Protein AF-A0A532VA15-F1 (afdb_monomer)

Radius of gyration: 36.74 Å; Cα contacts (8 Å, |Δi|>4): 163; chains: 1; bounding box: 78×80×124 Å

Foldseek 3Di:
DPPPDDALVVLQVVLVVCVVVPNLVVSLVSLLVSLVNCVVVVVLVSSLVSLVVSCVSPVPPPSSVVSNVVSVDCPVVNVQVVCVVVVNPDDPPPPPDPDDDDDDDDDDDDDDDDDDDDDDDDDDDDDDDDDDDDDDDDDDDDDDDDDDDDDDDDDDDDDPPPDPPPVPPPPVVVVVVCVVVQPDDPVQLVVLCVVLVVCVVVQVLVSSLVSCVSVCVVPPDLVSVVVSLVSVVSNVCVVVVVCVLLPDDDDPVCLVVSLVSLQVVLVVCVVVVNNVVSVVSVVSSVVSVVVVVVVPDPDDPPPPPPPDDDDDDDDDDDDDDDDDDDDD

Structure (mmCIF, N/CA/C/O backbone):
data_AF-A0A532VA15-F1
#
_entry.id   AF-A0A532VA15-F1
#
loop_
_atom_site.group_PDB
_atom_site.id
_atom_site.type_symbol
_atom_site.label_atom_id
_atom_site.label_alt_id
_atom_site.label_comp_id
_atom_site.label_asym_id
_atom_site.label_entity_id
_atom_site.label_seq_id
_atom_site.pdbx_PDB_ins_code
_atom_site.Cartn_x
_atom_site.Cartn_y
_atom_site.Cartn_z
_atom_site.occupancy
_atom_site.B_iso_or_equiv
_atom_site.auth_seq_id
_atom_site.auth_comp_id
_atom_site.auth_asym_id
_atom_site.auth_atom_id
_atom_site.pdbx_PDB_model_num
ATOM 1 N N . MET A 1 1 ? -5.627 26.948 9.772 1.00 45.06 1 MET A N 1
ATOM 2 C CA . MET A 1 1 ? -5.063 26.218 10.923 1.00 45.06 1 MET A CA 1
ATOM 3 C C . MET A 1 1 ? -4.931 24.769 10.497 1.00 45.06 1 MET A C 1
ATOM 5 O O . MET A 1 1 ? -5.949 24.167 10.188 1.00 45.06 1 MET A O 1
ATOM 9 N N . ARG A 1 2 ? -3.708 24.249 10.350 1.00 51.75 2 ARG A N 1
ATOM 10 C CA . ARG A 1 2 ? -3.516 22.799 10.231 1.00 51.75 2 ARG A CA 1
ATOM 11 C C . ARG A 1 2 ? -3.735 22.270 11.642 1.00 51.75 2 ARG A C 1
ATOM 13 O O . ARG A 1 2 ? -3.032 22.717 12.540 1.00 51.75 2 ARG A O 1
ATOM 20 N N . GLN A 1 3 ? -4.763 21.458 11.863 1.00 52.72 3 GLN A N 1
ATOM 21 C CA . GLN A 1 3 ? -4.821 20.706 13.109 1.00 52.72 3 GLN A CA 1
ATOM 22 C C . GLN A 1 3 ? -3.579 19.817 13.101 1.00 52.72 3 GLN A C 1
ATOM 24 O O . GLN A 1 3 ? -3.397 19.038 12.165 1.00 52.72 3 GLN A O 1
ATOM 29 N N . GLU A 1 4 ? -2.690 20.011 14.071 1.00 78.38 4 GLU A N 1
ATOM 30 C CA . GLU A 1 4 ? -1.650 19.038 14.393 1.00 78.38 4 GLU A CA 1
ATOM 31 C C . GLU A 1 4 ? -2.379 17.798 14.913 1.00 78.38 4 GLU A C 1
ATOM 33 O O . GLU A 1 4 ? -2.625 17.640 16.105 1.00 78.38 4 GLU A O 1
ATOM 38 N N . GLY A 1 5 ? -2.875 16.988 13.979 1.00 85.31 5 GLY A N 1
ATOM 39 C CA . GLY A 1 5 ? -3.437 15.689 14.293 1.00 85.31 5 GLY A CA 1
ATOM 40 C C . GLY A 1 5 ? -2.321 14.792 14.804 1.00 85.31 5 GLY A C 1
ATOM 41 O O . GLY A 1 5 ? -1.200 14.860 14.296 1.00 85.31 5 GLY A O 1
ATOM 42 N N . LEU A 1 6 ? -2.640 13.962 15.798 1.00 92.69 6 LEU A N 1
ATOM 43 C CA . LEU A 1 6 ? -1.761 12.872 16.200 1.00 92.69 6 LEU A CA 1
ATOM 44 C C . LEU A 1 6 ? -1.404 12.027 14.970 1.00 92.69 6 LEU A C 1
ATOM 46 O O . LEU A 1 6 ? -2.213 11.864 14.050 1.00 92.69 6 LEU A O 1
ATOM 50 N N . ASP A 1 7 ? -0.187 11.503 14.971 1.00 95.88 7 ASP A N 1
ATOM 51 C CA . ASP A 1 7 ? 0.237 10.463 14.047 1.00 95.88 7 ASP A CA 1
ATOM 52 C C . ASP A 1 7 ? -0.653 9.207 14.194 1.00 95.88 7 ASP A C 1
ATOM 54 O O . ASP A 1 7 ? -1.356 9.042 15.199 1.00 95.88 7 ASP A O 1
ATOM 58 N N . PRO A 1 8 ? -0.707 8.329 13.174 1.00 97.19 8 PRO A N 1
ATOM 59 C CA . PRO A 1 8 ? -1.535 7.132 13.249 1.00 97.19 8 PRO A CA 1
ATOM 60 C C . PRO A 1 8 ? -1.149 6.242 14.433 1.00 97.19 8 PRO A C 1
ATOM 62 O O . PRO A 1 8 ? -2.051 5.709 15.075 1.00 97.19 8 PRO A O 1
ATOM 65 N N . GLU A 1 9 ? 0.142 6.143 14.780 1.00 97.19 9 GLU A N 1
ATOM 66 C CA . GLU A 1 9 ? 0.589 5.453 15.994 1.00 97.19 9 GLU A CA 1
ATOM 67 C C . GLU A 1 9 ? -0.058 6.043 17.262 1.00 97.19 9 GLU A C 1
ATOM 69 O O . GLU A 1 9 ? -0.699 5.311 18.021 1.00 97.19 9 GLU A O 1
ATOM 74 N N . GLY A 1 10 ? 0.007 7.364 17.464 1.00 97.44 10 GLY A N 1
ATOM 75 C CA . GLY A 1 10 ? -0.600 8.020 18.622 1.00 97.44 10 GLY A CA 1
ATOM 76 C C . GLY A 1 10 ? -2.120 7.851 18.688 1.00 97.44 10 GLY A C 1
ATOM 77 O O . GLY A 1 10 ? -2.688 7.723 19.774 1.00 97.44 10 GLY A O 1
ATOM 78 N N . LYS A 1 11 ? -2.803 7.775 17.538 1.00 97.31 11 LYS A N 1
ATOM 79 C CA . LYS A 1 11 ? -4.241 7.456 17.486 1.00 97.31 11 LYS A CA 1
ATOM 80 C C . LYS A 1 11 ? -4.549 6.018 17.902 1.00 97.31 11 LYS A C 1
ATOM 82 O O . LYS A 1 11 ? -5.543 5.788 18.589 1.00 97.31 11 LYS A O 1
ATOM 87 N N . VAL A 1 12 ? -3.704 5.056 17.530 1.00 98.06 12 VAL A N 1
ATOM 88 C CA . VAL A 1 12 ? -3.837 3.649 17.950 1.00 98.06 12 VAL A CA 1
ATOM 89 C C . VAL A 1 12 ? -3.658 3.512 19.463 1.00 98.06 12 VAL A C 1
ATOM 91 O O . VAL A 1 12 ? -4.437 2.800 20.106 1.00 98.06 12 VAL A O 1
ATOM 94 N N . GLU A 1 13 ? -2.676 4.208 20.039 1.00 97.94 13 GLU A N 1
ATOM 95 C CA . GLU A 1 13 ? -2.453 4.240 21.489 1.00 97.94 13 GLU A CA 1
ATOM 96 C C . GLU A 1 13 ? -3.632 4.882 22.224 1.00 97.94 13 GLU A C 1
ATOM 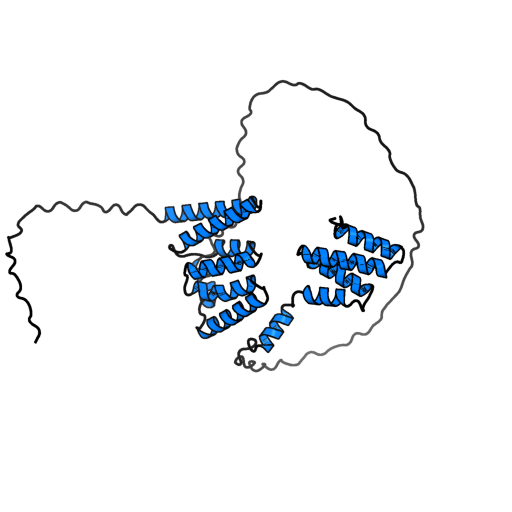98 O O . GLU A 1 13 ? -4.161 4.299 23.175 1.00 97.94 13 GLU A O 1
ATOM 103 N N . LEU A 1 14 ? -4.105 6.035 21.739 1.00 97.19 14 LEU A N 1
ATOM 104 C CA . LEU A 1 14 ? -5.268 6.720 22.296 1.00 97.19 14 LEU A CA 1
ATOM 105 C C . LEU A 1 14 ? -6.516 5.830 22.258 1.00 97.19 14 LEU A C 1
ATOM 107 O O . LEU A 1 14 ? -7.209 5.707 23.266 1.00 97.19 14 LEU A O 1
ATOM 111 N N . ALA A 1 15 ? -6.778 5.156 21.137 1.00 98.19 15 ALA A N 1
ATOM 112 C CA . ALA A 1 15 ? -7.874 4.199 21.017 1.00 98.19 15 ALA A CA 1
ATOM 113 C C . ALA A 1 15 ? -7.745 3.041 22.024 1.00 98.19 15 ALA A C 1
ATOM 115 O O . ALA A 1 15 ? -8.732 2.633 22.638 1.00 98.19 15 ALA A O 1
ATOM 116 N N . GLY A 1 16 ? -6.525 2.538 22.243 1.00 97.69 16 GLY A N 1
ATOM 117 C CA . GLY A 1 16 ? -6.241 1.518 23.253 1.00 97.69 16 GLY A CA 1
ATOM 118 C C . GLY A 1 16 ? -6.553 1.988 24.676 1.00 97.69 16 GLY A C 1
ATOM 119 O O . GLY A 1 16 ? -7.208 1.266 25.429 1.00 97.69 16 GLY A O 1
ATOM 120 N N . LEU A 1 17 ? -6.153 3.213 25.028 1.00 98.31 17 LEU A N 1
ATOM 121 C CA . LEU A 1 17 ? -6.478 3.824 26.320 1.00 98.31 17 LEU A CA 1
ATOM 122 C C . LEU A 1 17 ? -7.990 4.013 26.482 1.00 98.31 17 LEU A C 1
ATOM 124 O O . LEU A 1 17 ? -8.537 3.629 27.513 1.00 98.31 17 LEU A O 1
ATOM 128 N N . LEU A 1 18 ? -8.677 4.526 25.455 1.00 98.19 18 LEU A N 1
ATOM 129 C CA . LEU A 1 18 ? -10.134 4.701 25.442 1.00 98.19 18 LEU A CA 1
ATOM 130 C C . LEU A 1 18 ? -10.875 3.375 25.684 1.00 98.19 18 LEU A C 1
ATOM 132 O O . LEU A 1 18 ? -11.852 3.345 26.434 1.00 98.19 18 LEU A O 1
ATOM 136 N N . LEU A 1 19 ? -10.387 2.258 25.134 1.00 98.12 19 LEU A N 1
ATOM 137 C CA . LEU A 1 19 ? -10.938 0.935 25.439 1.00 98.12 19 LEU A CA 1
ATOM 138 C C . LEU A 1 19 ? -10.747 0.533 26.902 1.00 98.12 19 LEU A C 1
ATOM 140 O O . LEU A 1 19 ? -11.682 -0.000 27.499 1.00 98.12 19 LEU A O 1
ATOM 144 N N . GLN A 1 20 ? -9.574 0.795 27.487 1.00 98.12 20 GLN A N 1
ATOM 145 C CA . GLN A 1 20 ? -9.294 0.457 28.888 1.00 98.12 20 GLN A CA 1
ATOM 146 C C . GLN A 1 20 ? -10.223 1.194 29.858 1.00 98.12 20 GLN A C 1
ATOM 148 O O . GLN A 1 20 ? -10.651 0.614 30.853 1.00 98.12 20 GLN A O 1
ATOM 153 N N . ILE A 1 21 ? -10.575 2.446 29.552 1.00 98.12 21 ILE A N 1
ATOM 154 C CA . ILE A 1 21 ? -11.514 3.239 30.359 1.00 98.12 21 ILE A CA 1
ATOM 155 C C . ILE A 1 21 ? -12.994 3.008 29.997 1.00 98.12 21 ILE A C 1
ATOM 157 O O . ILE A 1 21 ? -13.873 3.586 30.631 1.00 98.12 21 ILE A O 1
ATOM 161 N N . GLY A 1 22 ? -13.290 2.148 29.014 1.00 97.81 22 GLY A N 1
ATOM 162 C CA . GLY A 1 22 ? -14.651 1.732 28.652 1.00 97.81 22 GLY A CA 1
ATOM 163 C C . GLY A 1 22 ? -15.351 2.577 27.578 1.00 97.81 22 GLY A C 1
ATOM 164 O O . GLY A 1 22 ? -16.514 2.316 27.267 1.00 97.81 22 GLY A O 1
ATOM 165 N N . PHE A 1 23 ? -14.662 3.540 26.965 1.00 98.19 23 PHE A N 1
ATOM 166 C CA . PHE A 1 23 ? -15.194 4.416 25.914 1.00 98.19 23 PHE A CA 1
ATOM 167 C C . PHE A 1 23 ? -15.037 3.776 24.527 1.00 98.19 23 PHE A C 1
ATOM 169 O O . PHE A 1 23 ? -14.178 4.141 23.722 1.00 98.19 23 PHE A O 1
ATOM 176 N N . LYS A 1 24 ? -15.860 2.755 24.255 1.00 98.00 24 LYS A N 1
ATOM 177 C CA . LYS A 1 24 ? -15.761 1.943 23.029 1.00 98.00 24 LYS A CA 1
ATOM 178 C C . LYS A 1 24 ? -16.045 2.728 21.743 1.00 98.00 24 LYS A C 1
ATOM 180 O O . LYS A 1 24 ? -15.341 2.531 20.759 1.00 98.00 24 LYS A O 1
ATOM 185 N N . SER A 1 25 ? -17.047 3.608 21.736 1.00 97.81 25 SER A N 1
ATOM 186 C CA . SER A 1 25 ? -17.434 4.402 20.555 1.00 97.81 25 SER A CA 1
ATOM 187 C C . SER A 1 25 ? -16.324 5.347 20.088 1.00 97.81 25 SER A C 1
ATOM 189 O O . SER A 1 25 ? -16.038 5.468 18.895 1.00 97.81 25 SER A O 1
ATOM 191 N N . GLU A 1 26 ? -15.668 5.998 21.039 1.00 98.19 26 GLU A N 1
ATOM 192 C CA . GLU A 1 26 ? -14.567 6.921 20.814 1.00 98.19 26 GLU A CA 1
ATOM 193 C C . GLU A 1 26 ? -13.327 6.150 20.358 1.00 98.19 26 GLU A C 1
ATOM 195 O O . GLU A 1 26 ? -12.687 6.547 19.387 1.00 98.19 26 GLU A O 1
ATOM 200 N N . ALA A 1 27 ? -13.041 4.997 20.974 1.00 98.31 27 ALA A N 1
ATOM 201 C CA . ALA A 1 27 ? -11.954 4.127 20.536 1.00 98.31 27 ALA A CA 1
ATOM 202 C C . ALA A 1 27 ? -12.127 3.653 19.085 1.00 98.31 27 ALA A C 1
ATOM 204 O O . ALA A 1 27 ? -11.173 3.683 18.310 1.00 98.31 27 ALA A O 1
ATOM 205 N N . VAL A 1 28 ? -13.346 3.257 18.696 1.00 98.38 28 VAL A N 1
ATOM 206 C CA . VAL A 1 28 ? -13.672 2.897 17.306 1.00 98.38 28 VAL A CA 1
ATOM 207 C C . VAL A 1 28 ? -13.398 4.068 16.361 1.00 98.38 28 VAL A C 1
ATOM 209 O O . VAL A 1 28 ? -12.832 3.869 15.289 1.00 98.38 28 VAL A O 1
ATOM 212 N N . THR A 1 29 ? -13.745 5.291 16.767 1.00 97.94 29 THR A N 1
ATOM 213 C CA . THR A 1 29 ? -13.504 6.499 15.963 1.00 97.94 29 THR A CA 1
ATOM 214 C C . THR A 1 29 ? -12.006 6.754 15.768 1.00 97.94 29 THR A C 1
ATOM 216 O O . THR A 1 29 ? -11.567 6.996 14.644 1.00 97.94 29 THR A O 1
ATOM 219 N N . GLU A 1 30 ? -11.202 6.640 16.829 1.00 98.12 30 GLU A N 1
ATOM 220 C CA . GLU A 1 30 ? -9.749 6.836 16.754 1.00 98.12 30 GLU A CA 1
ATOM 221 C C . GLU A 1 30 ? -9.047 5.740 15.939 1.00 98.12 30 GLU A C 1
ATOM 223 O O . GLU A 1 30 ? -8.211 6.056 15.087 1.00 98.12 30 GLU A O 1
ATOM 228 N N . TYR A 1 31 ? -9.439 4.469 16.101 1.00 98.44 31 TYR A N 1
ATOM 229 C CA . TYR A 1 31 ? -8.934 3.387 15.250 1.00 98.44 31 TYR A CA 1
ATOM 230 C C . 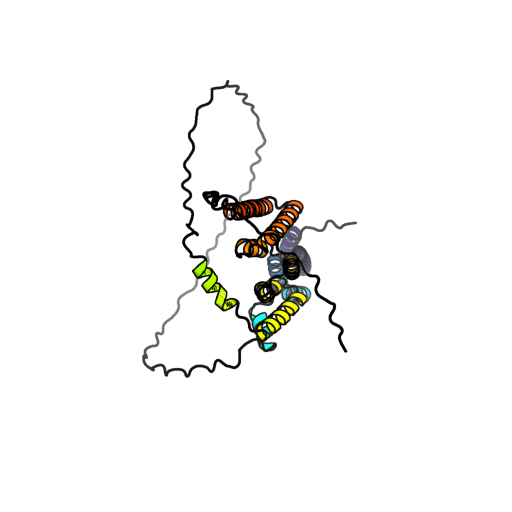TYR A 1 31 ? -9.276 3.604 13.777 1.00 98.44 31 TYR A C 1
ATOM 232 O O . TYR A 1 31 ? -8.442 3.341 12.912 1.00 98.44 31 TYR A O 1
ATOM 240 N N . LEU A 1 32 ? -10.475 4.107 13.477 1.00 98.31 32 LEU A N 1
ATOM 241 C CA . LEU A 1 32 ? -10.912 4.355 12.105 1.00 98.31 32 LEU A CA 1
ATOM 242 C C . LEU A 1 32 ? -10.083 5.461 11.450 1.00 98.31 32 LEU A C 1
ATOM 244 O O . LEU A 1 32 ? -9.661 5.311 10.303 1.00 98.31 32 LEU A O 1
ATOM 248 N N . MET A 1 33 ? -9.798 6.539 12.185 1.00 97.44 33 MET A N 1
ATOM 249 C CA . MET A 1 33 ? -8.907 7.599 11.710 1.00 97.44 33 MET A CA 1
ATOM 250 C C . MET A 1 33 ? -7.480 7.082 11.491 1.00 97.44 33 MET A C 1
ATOM 252 O O . MET A 1 33 ? -6.882 7.380 10.460 1.00 97.44 33 MET A O 1
ATOM 256 N N . ALA A 1 34 ? -6.944 6.278 12.414 1.00 97.62 34 ALA A N 1
ATOM 257 C CA . ALA A 1 34 ? -5.621 5.675 12.255 1.00 97.62 34 ALA A CA 1
ATOM 258 C C . ALA A 1 34 ? -5.549 4.757 11.022 1.00 97.62 34 ALA A C 1
ATOM 260 O O . ALA A 1 34 ? -4.600 4.848 10.244 1.00 97.62 34 ALA A O 1
ATOM 261 N N . ALA A 1 35 ? -6.571 3.924 10.801 1.00 97.81 35 ALA A N 1
ATOM 262 C CA . ALA A 1 35 ? -6.654 3.037 9.641 1.00 97.81 35 ALA A CA 1
ATOM 263 C C . ALA A 1 35 ? -6.645 3.819 8.318 1.00 97.81 35 ALA A C 1
ATOM 265 O O . ALA A 1 35 ? -5.883 3.481 7.413 1.00 97.81 35 ALA A O 1
ATOM 266 N N . GLN A 1 36 ? -7.415 4.910 8.231 1.00 97.50 36 GLN A N 1
ATOM 267 C CA . GLN A 1 36 ? -7.414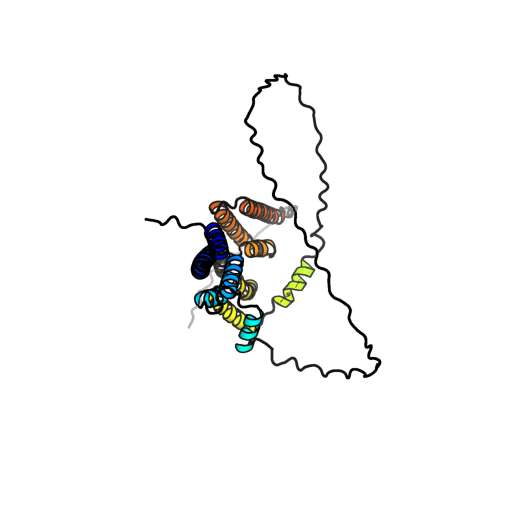 5.799 7.061 1.00 97.50 36 GLN A CA 1
ATOM 268 C C . GLN A 1 36 ? -6.042 6.446 6.831 1.00 97.50 36 GLN A C 1
ATOM 270 O O . GLN A 1 36 ? -5.568 6.508 5.701 1.00 97.50 36 GLN A O 1
ATOM 275 N N . MET A 1 37 ? -5.360 6.876 7.894 1.00 96.56 37 MET A N 1
ATOM 276 C CA . MET A 1 37 ? -4.018 7.455 7.782 1.00 96.56 37 MET A CA 1
ATOM 277 C C . MET A 1 37 ? -2.971 6.424 7.331 1.00 96.56 37 MET A C 1
ATOM 279 O O . MET A 1 37 ? -2.081 6.761 6.549 1.00 96.56 37 MET A O 1
ATOM 283 N N . TYR A 1 38 ? -3.061 5.168 7.782 1.00 97.50 38 TYR A N 1
ATOM 284 C CA . TYR A 1 38 ? -2.203 4.092 7.273 1.00 97.50 38 TYR A CA 1
ATOM 285 C C . TYR A 1 38 ? -2.502 3.760 5.808 1.00 97.50 38 TYR A C 1
ATOM 287 O O . TYR A 1 38 ? -1.565 3.552 5.035 1.00 97.50 38 TYR A O 1
ATOM 295 N N . GLU A 1 39 ? -3.775 3.780 5.405 1.00 96.19 39 GLU A N 1
ATOM 296 C CA . GLU A 1 39 ? -4.179 3.635 4.005 1.00 96.19 39 GLU A CA 1
ATOM 297 C C . GLU A 1 39 ? -3.574 4.743 3.128 1.00 96.19 39 GLU A C 1
ATOM 299 O O . GLU A 1 39 ? -2.953 4.444 2.107 1.00 96.19 39 GLU A O 1
ATOM 304 N N . GLU A 1 40 ? -3.682 6.008 3.545 1.00 95.38 40 GLU A N 1
ATOM 305 C CA . GLU A 1 40 ? -3.106 7.159 2.834 1.00 95.38 40 GLU A CA 1
ATOM 306 C C . GLU A 1 40 ? -1.577 7.075 2.710 1.00 95.38 40 GLU A C 1
ATOM 308 O O . GLU A 1 40 ? -1.006 7.516 1.712 1.00 95.38 40 GLU A O 1
ATOM 313 N N . ARG A 1 41 ? -0.904 6.474 3.700 1.00 95.12 41 ARG A N 1
ATOM 314 C CA . ARG A 1 41 ? 0.549 6.234 3.688 1.00 95.12 41 ARG A CA 1
ATOM 315 C C . ARG A 1 41 ? 0.966 5.014 2.858 1.00 95.12 41 ARG A C 1
ATOM 317 O O . ARG A 1 41 ? 2.161 4.786 2.696 1.00 95.12 41 ARG A O 1
ATOM 324 N N . GLY A 1 42 ? 0.018 4.235 2.336 1.00 92.81 42 GLY A N 1
ATOM 325 C CA . GLY A 1 42 ? 0.285 3.006 1.583 1.00 92.81 42 GLY A CA 1
ATOM 326 C C . GLY A 1 42 ? 0.581 1.779 2.452 1.00 92.81 42 GLY A C 1
ATOM 327 O O . GLY A 1 42 ? 0.834 0.701 1.915 1.00 92.81 42 GLY A O 1
ATOM 328 N N . ASN A 1 43 ? 0.485 1.900 3.778 1.00 95.62 43 ASN A N 1
ATOM 329 C CA . ASN A 1 43 ? 0.697 0.807 4.729 1.00 95.62 43 ASN A CA 1
ATOM 330 C C . ASN A 1 43 ? -0.586 -0.028 4.872 1.00 95.62 43 ASN A C 1
ATOM 332 O O . ASN A 1 43 ? -1.248 -0.028 5.911 1.00 95.62 43 ASN A O 1
ATOM 336 N N . LYS A 1 44 ? -0.956 -0.731 3.796 1.00 94.69 44 LYS A N 1
ATOM 337 C CA . LYS A 1 44 ? -2.232 -1.460 3.694 1.00 94.69 44 LYS A CA 1
ATOM 338 C C . LYS A 1 44 ? -2.394 -2.548 4.758 1.00 94.69 44 LYS A C 1
ATOM 340 O O . LYS A 1 44 ? -3.498 -2.737 5.253 1.00 94.69 44 LYS A O 1
ATOM 345 N N . GLU A 1 45 ? -1.314 -3.236 5.121 1.00 93.88 45 GLU A N 1
ATOM 346 C CA . GLU A 1 45 ? -1.342 -4.328 6.105 1.00 93.88 45 GLU A CA 1
ATOM 347 C C . GLU A 1 45 ? -1.785 -3.847 7.493 1.00 93.88 45 GLU A C 1
ATOM 349 O O . GLU A 1 45 ? -2.654 -4.457 8.112 1.00 93.88 45 GLU A O 1
ATOM 354 N N . GLU A 1 46 ? -1.245 -2.718 7.960 1.00 96.56 46 GLU A N 1
ATOM 355 C CA . GLU A 1 46 ? -1.629 -2.138 9.252 1.00 96.56 46 GLU A CA 1
ATOM 356 C C . GLU A 1 46 ? -3.054 -1.578 9.221 1.00 96.56 46 GLU A C 1
ATOM 358 O O . GLU A 1 46 ? -3.826 -1.779 10.159 1.00 96.56 46 GLU A O 1
ATOM 363 N N . ALA A 1 47 ? -3.454 -0.953 8.111 1.00 97.25 47 ALA A N 1
ATOM 364 C CA . ALA A 1 47 ? -4.829 -0.495 7.937 1.00 97.25 47 ALA A CA 1
ATOM 365 C C . ALA A 1 47 ? -5.840 -1.660 7.997 1.00 97.25 47 ALA A C 1
ATOM 367 O O . ALA A 1 47 ? -6.877 -1.532 8.650 1.00 97.25 47 ALA A O 1
ATOM 368 N N . VAL A 1 48 ? -5.527 -2.814 7.391 1.00 96.38 48 VAL A N 1
ATOM 369 C CA . VAL A 1 48 ? -6.357 -4.033 7.463 1.00 96.38 48 VAL A CA 1
ATOM 370 C C . VAL A 1 48 ? -6.518 -4.508 8.906 1.00 96.38 48 VAL A C 1
ATOM 372 O O . VAL A 1 48 ? -7.654 -4.673 9.349 1.00 96.38 48 VAL A O 1
ATOM 375 N N . LYS A 1 49 ? -5.420 -4.640 9.665 1.00 96.81 49 LYS A N 1
ATOM 376 C CA . LYS A 1 49 ? -5.470 -5.059 11.080 1.00 96.81 49 LYS A CA 1
ATOM 377 C C . LYS A 1 49 ? -6.357 -4.138 11.918 1.00 96.81 49 LYS A C 1
ATOM 379 O O . LYS A 1 49 ? -7.123 -4.602 12.761 1.00 96.81 49 LYS A O 1
ATOM 384 N N . LEU A 1 50 ? -6.273 -2.827 11.690 1.00 98.06 50 LEU A N 1
ATOM 385 C CA . LEU A 1 50 ? -7.097 -1.859 12.413 1.00 98.06 50 LEU A CA 1
ATOM 386 C C . LEU A 1 50 ? -8.574 -1.947 12.031 1.00 98.06 50 LEU A C 1
ATOM 388 O O . LEU A 1 50 ? -9.423 -1.890 12.917 1.00 98.06 50 LEU A O 1
ATOM 392 N N . TYR A 1 51 ? -8.904 -2.125 10.750 1.00 98.12 51 TYR A N 1
ATOM 393 C CA . TYR A 1 51 ? -10.295 -2.328 10.348 1.00 98.12 51 TYR A CA 1
ATOM 394 C C . TYR A 1 51 ? -10.885 -3.630 10.894 1.00 98.12 51 TYR A C 1
ATOM 396 O O . TYR A 1 51 ? -12.040 -3.628 11.315 1.00 98.12 51 TYR A O 1
ATOM 404 N N . GLU A 1 52 ? -10.110 -4.713 10.942 1.00 97.25 52 GLU A N 1
ATOM 405 C CA . GLU A 1 52 ? -10.530 -5.966 11.582 1.00 97.25 52 GLU A CA 1
ATOM 406 C C . GLU A 1 52 ? -10.804 -5.751 13.071 1.00 97.25 52 GLU A C 1
ATOM 408 O O . GLU A 1 52 ? -11.884 -6.090 13.551 1.00 97.25 52 GLU A O 1
ATOM 413 N N . LYS A 1 53 ? -9.901 -5.057 13.772 1.00 97.94 53 LYS A N 1
ATOM 414 C CA . LYS A 1 53 ? -10.086 -4.699 15.182 1.00 97.94 53 LYS A CA 1
ATOM 415 C C . LYS A 1 53 ? -11.316 -3.818 15.420 1.00 97.94 53 LYS A C 1
ATOM 417 O O . LYS A 1 53 ? -11.993 -3.964 16.433 1.00 97.94 53 LYS A O 1
ATOM 422 N N . ILE A 1 54 ? -11.640 -2.909 14.499 1.00 98.38 54 ILE A N 1
ATOM 423 C CA . ILE A 1 54 ? -12.879 -2.122 14.574 1.00 98.38 54 ILE A CA 1
ATOM 424 C C . ILE A 1 54 ? -14.101 -3.032 14.461 1.00 98.38 54 ILE A C 1
ATOM 426 O O . ILE A 1 54 ? -15.039 -2.853 15.231 1.00 98.38 54 ILE A O 1
ATOM 430 N N . LEU A 1 55 ? -14.094 -4.008 13.548 1.00 97.94 55 LEU A N 1
ATOM 431 C CA . LEU A 1 55 ? -15.205 -4.952 13.407 1.00 97.94 55 LEU A CA 1
ATOM 432 C C . LEU A 1 55 ? -15.354 -5.866 14.626 1.00 97.94 55 LEU A C 1
ATOM 434 O O . LEU A 1 55 ? -16.479 -6.155 15.013 1.00 97.94 55 LEU A O 1
ATOM 438 N N . GLU A 1 56 ? -14.260 -6.247 15.291 1.00 98.00 56 GLU A N 1
ATOM 439 C CA . GLU A 1 56 ? -14.323 -6.972 16.570 1.00 98.00 56 GLU A CA 1
ATOM 440 C C . GLU A 1 56 ? -15.042 -6.169 17.669 1.00 98.00 56 GLU A C 1
ATOM 442 O O . GLU A 1 56 ? -15.739 -6.739 18.511 1.00 98.00 56 GLU A O 1
ATOM 447 N N . LEU A 1 57 ? -14.877 -4.842 17.672 1.00 97.88 57 LEU A N 1
ATOM 448 C CA . LEU A 1 57 ? -15.507 -3.940 18.642 1.00 97.88 57 LEU A CA 1
ATOM 449 C C . LEU A 1 57 ? -16.944 -3.568 18.255 1.00 97.88 57 LEU A C 1
ATOM 451 O O . LEU A 1 57 ? -17.803 -3.442 19.130 1.00 97.88 57 LEU A O 1
ATOM 455 N N . ASP A 1 58 ? -17.185 -3.374 16.961 1.00 98.31 58 ASP A N 1
ATOM 456 C CA . ASP A 1 58 ? -18.446 -2.965 16.352 1.00 98.31 58 ASP A CA 1
ATOM 457 C C . ASP A 1 58 ? -18.630 -3.676 14.999 1.00 98.31 58 ASP A C 1
ATOM 459 O O . ASP A 1 58 ? -18.239 -3.187 13.933 1.00 98.31 58 ASP A O 1
ATOM 463 N N . ASN A 1 59 ? -19.276 -4.843 15.053 1.00 98.12 59 ASN A N 1
ATOM 464 C CA . ASN A 1 59 ? -19.536 -5.691 13.888 1.00 98.12 59 ASN A CA 1
ATOM 465 C C . ASN A 1 59 ? -20.387 -5.005 12.803 1.00 98.12 59 ASN A C 1
ATOM 467 O O . ASN A 1 59 ? -20.390 -5.460 11.655 1.00 98.12 59 ASN A O 1
ATOM 471 N N . ASP A 1 60 ? -21.115 -3.933 13.128 1.00 98.06 60 ASP A N 1
ATOM 472 C CA . ASP A 1 60 ? -22.000 -3.226 12.197 1.00 98.06 60 ASP A CA 1
ATOM 473 C C . ASP A 1 60 ? -21.369 -1.970 11.592 1.00 98.06 60 ASP A C 1
ATOM 475 O O . ASP A 1 60 ? -21.995 -1.293 10.765 1.00 98.06 60 ASP A O 1
ATOM 479 N N . ASN A 1 61 ? -20.095 -1.707 11.897 1.00 98.31 61 ASN A N 1
ATOM 480 C CA . ASN A 1 61 ? -19.375 -0.559 11.377 1.00 98.31 61 ASN A CA 1
ATOM 481 C C . ASN A 1 61 ? -19.185 -0.631 9.849 1.00 98.31 61 ASN A C 1
ATOM 483 O O . ASN A 1 61 ? -18.282 -1.281 9.315 1.00 98.31 61 ASN A O 1
ATOM 487 N N . GLN A 1 62 ? -20.043 0.083 9.119 1.00 98.19 62 GLN A N 1
ATOM 488 C CA . GLN A 1 62 ? -20.048 0.100 7.652 1.00 98.19 62 GLN A CA 1
ATOM 489 C C . GLN A 1 62 ? -18.765 0.686 7.055 1.00 98.19 62 GLN A C 1
ATOM 491 O O . GLN A 1 62 ? -18.353 0.286 5.966 1.00 98.19 62 GLN A O 1
ATOM 496 N N . ALA A 1 63 ? -18.131 1.636 7.744 1.00 97.88 63 ALA A N 1
ATOM 497 C CA . ALA A 1 63 ? -16.905 2.256 7.262 1.00 97.88 63 ALA A CA 1
ATOM 498 C C . ALA A 1 63 ? -15.731 1.267 7.302 1.00 97.88 63 ALA A C 1
ATOM 500 O O . ALA A 1 63 ? -14.999 1.173 6.319 1.00 97.88 63 ALA A O 1
ATOM 501 N N . ALA A 1 64 ? -15.610 0.471 8.369 1.00 97.81 64 ALA A N 1
ATOM 502 C CA . ALA A 1 64 ? -14.594 -0.575 8.458 1.00 97.81 64 ALA A CA 1
ATOM 503 C C . ALA A 1 64 ? -14.808 -1.699 7.431 1.00 97.81 64 ALA A C 1
ATOM 505 O O . ALA A 1 64 ? -13.851 -2.116 6.780 1.00 97.81 64 ALA A O 1
ATOM 506 N N . LYS A 1 65 ? -16.062 -2.125 7.197 1.00 97.75 65 LYS A N 1
ATOM 507 C CA . LYS A 1 65 ? -16.387 -3.110 6.142 1.00 97.75 65 LYS A CA 1
ATOM 508 C C . LYS A 1 65 ? -15.935 -2.635 4.759 1.00 97.75 65 LYS A C 1
ATOM 510 O O . LYS A 1 65 ? -15.270 -3.380 4.048 1.00 97.75 65 LYS A O 1
ATOM 515 N N . ARG A 1 66 ? -16.240 -1.380 4.405 1.00 96.75 66 ARG A N 1
ATOM 516 C CA . ARG A 1 66 ? -15.815 -0.777 3.128 1.00 96.75 66 ARG A CA 1
ATOM 517 C C . ARG A 1 66 ? -14.299 -0.615 3.035 1.00 96.75 66 ARG A C 1
ATOM 519 O O . ARG A 1 66 ? -13.735 -0.854 1.973 1.00 96.75 66 ARG A O 1
ATOM 526 N N . GLY A 1 67 ? -13.649 -0.219 4.131 1.00 96.19 67 GLY A N 1
ATOM 527 C CA . GLY A 1 67 ? -12.190 -0.124 4.209 1.00 96.19 67 GLY A CA 1
ATOM 528 C C . GLY A 1 67 ? -11.520 -1.468 3.925 1.00 96.19 67 GLY A C 1
ATOM 529 O O . GLY A 1 67 ? -10.633 -1.552 3.080 1.00 96.19 67 GLY A O 1
ATOM 530 N N . LEU A 1 68 ? -12.015 -2.547 4.5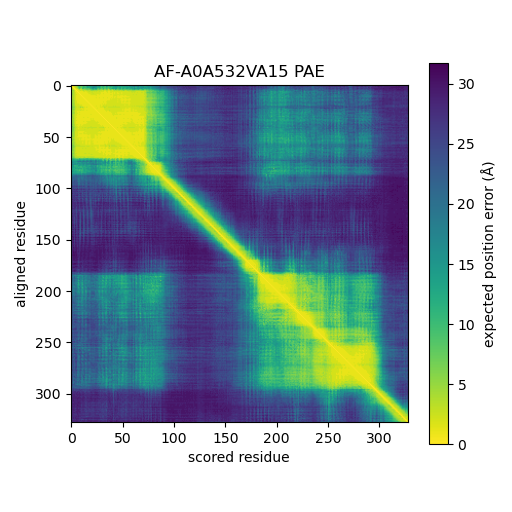40 1.00 95.88 68 LEU A N 1
ATOM 531 C CA . LEU A 1 68 ? -11.523 -3.903 4.279 1.00 95.88 68 LEU A CA 1
ATOM 532 C C . LEU A 1 68 ? -11.807 -4.389 2.866 1.00 95.88 68 LEU A C 1
ATOM 534 O O . LEU A 1 68 ? -10.937 -5.009 2.270 1.00 95.88 68 LEU A O 1
ATOM 538 N N . GLU A 1 69 ? -12.990 -4.123 2.320 1.00 94.50 69 GLU A N 1
ATOM 539 C CA . GLU A 1 69 ? -13.317 -4.493 0.938 1.00 94.50 69 GLU A CA 1
ATOM 540 C C . GLU A 1 69 ? -12.382 -3.807 -0.068 1.00 94.50 69 GLU A C 1
ATOM 542 O O . GLU A 1 69 ? -11.956 -4.422 -1.042 1.00 94.50 69 GLU A O 1
ATOM 547 N N . LYS A 1 70 ? -12.007 -2.553 0.202 1.00 94.25 70 LYS A N 1
ATOM 548 C CA . LYS A 1 70 ? -11.061 -1.791 -0.616 1.00 94.25 70 LYS A CA 1
ATOM 549 C C . LYS A 1 70 ? -9.614 -2.277 -0.468 1.00 94.25 70 LYS A C 1
ATOM 551 O O . LYS A 1 70 ? -8.856 -2.228 -1.435 1.00 94.25 70 LYS A O 1
ATOM 556 N N . LEU A 1 71 ? -9.215 -2.682 0.741 1.00 91.94 71 LEU A N 1
ATOM 557 C CA . LEU A 1 71 ? -7.824 -3.011 1.067 1.00 91.94 71 LEU A CA 1
ATOM 558 C C . LEU A 1 71 ? -7.469 -4.483 0.947 1.00 91.94 71 LEU A C 1
ATOM 560 O O . LEU A 1 71 ? -6.294 -4.780 0.717 1.00 91.94 71 LEU A O 1
ATOM 564 N N . LYS A 1 72 ? -8.431 -5.400 1.102 1.00 85.38 72 LYS A N 1
ATOM 565 C CA . LYS A 1 72 ? -8.183 -6.813 0.841 1.00 85.38 72 LYS A CA 1
ATOM 566 C C . LYS A 1 72 ? -7.709 -6.903 -0.605 1.00 85.38 72 LYS A C 1
ATOM 568 O O . LYS A 1 72 ? -8.475 -6.528 -1.498 1.00 85.38 72 LYS A O 1
ATOM 573 N N . PRO A 1 73 ? -6.460 -7.346 -0.860 1.00 68.94 73 PRO A N 1
ATOM 574 C CA . PRO A 1 73 ? -6.064 -7.640 -2.222 1.00 68.94 73 PRO A CA 1
ATOM 575 C C . PRO A 1 73 ? -7.133 -8.594 -2.732 1.00 68.94 73 PRO A C 1
ATOM 577 O O . PRO A 1 73 ? -7.423 -9.576 -2.044 1.00 68.94 73 PRO A O 1
ATOM 580 N N . ARG A 1 74 ? -7.793 -8.260 -3.854 1.00 63.25 74 ARG A N 1
ATOM 581 C CA . ARG A 1 74 ? -8.663 -9.218 -4.543 1.00 63.25 74 ARG A CA 1
ATOM 582 C C . ARG A 1 74 ? -7.792 -10.454 -4.687 1.00 63.25 74 ARG A C 1
ATOM 584 O O . ARG A 1 74 ? -6.817 -10.419 -5.437 1.00 63.25 74 ARG A O 1
ATOM 591 N N . SER A 1 75 ? -8.040 -11.453 -3.841 1.00 56.16 75 SER A N 1
ATOM 592 C CA . SER A 1 75 ? -7.183 -12.622 -3.731 1.00 56.16 75 SER A CA 1
ATOM 593 C C . SER A 1 75 ? -7.040 -13.194 -5.132 1.00 56.16 75 SER A C 1
ATOM 595 O O . SER A 1 75 ? -7.942 -13.038 -5.958 1.00 56.16 75 SER A O 1
ATOM 597 N N . ARG A 1 76 ? -5.909 -13.835 -5.432 1.00 57.31 76 ARG A N 1
ATOM 598 C CA . ARG A 1 76 ? -5.746 -14.517 -6.723 1.00 57.31 76 ARG A CA 1
ATOM 599 C C . ARG A 1 76 ? -6.951 -15.395 -7.055 1.00 57.31 76 ARG A C 1
ATOM 601 O O . ARG A 1 76 ? -7.343 -15.418 -8.201 1.00 57.31 76 ARG A O 1
ATOM 608 N N . GLU A 1 77 ? -7.614 -15.961 -6.052 1.00 62.78 77 GLU A N 1
ATOM 609 C CA . GLU A 1 77 ? -8.881 -16.687 -6.185 1.00 62.78 77 GLU A CA 1
ATOM 610 C C . GLU A 1 77 ? -10.006 -15.852 -6.821 1.00 62.78 77 GLU A C 1
ATOM 612 O O . GLU A 1 77 ? -10.675 -16.335 -7.725 1.00 62.78 77 GLU A O 1
ATOM 617 N N . ASN A 1 78 ? -10.179 -14.582 -6.439 1.00 67.19 78 ASN A N 1
ATOM 618 C CA . ASN A 1 78 ? -11.116 -13.669 -7.104 1.00 67.19 78 ASN A CA 1
ATOM 619 C C . ASN A 1 78 ? -10.666 -13.308 -8.527 1.00 67.19 78 ASN A C 1
ATOM 621 O O . ASN A 1 78 ? -11.507 -13.070 -9.393 1.00 67.19 78 ASN A O 1
ATOM 625 N N . ILE A 1 79 ? -9.354 -13.240 -8.776 1.00 67.56 79 ILE A N 1
ATOM 626 C CA . ILE A 1 79 ? -8.817 -13.014 -10.124 1.00 67.56 79 ILE A CA 1
ATOM 627 C C . ILE A 1 79 ? -9.076 -14.249 -10.988 1.00 67.56 79 ILE A C 1
ATOM 629 O O . ILE A 1 79 ? -9.578 -14.097 -12.092 1.00 67.56 79 ILE A O 1
ATOM 633 N N . ASP A 1 80 ? -8.824 -15.450 -10.481 1.00 68.19 80 ASP A N 1
ATOM 634 C CA . ASP A 1 80 ? -9.056 -16.723 -11.160 1.00 68.19 80 ASP A CA 1
ATOM 635 C C . ASP A 1 80 ? -10.553 -16.938 -11.417 1.00 68.19 80 ASP A C 1
ATOM 637 O O . ASP A 1 80 ? -10.936 -17.332 -12.518 1.00 68.19 80 ASP A O 1
ATOM 641 N N . GLU A 1 81 ? -11.423 -16.584 -10.467 1.00 73.19 81 GLU A N 1
ATOM 642 C CA . GLU A 1 81 ? -12.878 -16.640 -10.633 1.00 73.19 81 GLU A CA 1
ATOM 643 C C . GLU A 1 81 ? -13.380 -15.589 -11.642 1.00 73.19 81 GLU A C 1
ATOM 645 O O . GLU A 1 81 ? -14.235 -15.884 -12.481 1.00 73.19 81 GLU A O 1
ATOM 650 N N . MET A 1 82 ? -12.806 -14.378 -11.655 1.00 69.56 82 MET A N 1
ATOM 651 C CA . MET A 1 82 ? -13.088 -13.371 -12.688 1.00 69.56 82 MET A CA 1
ATOM 652 C C . MET A 1 82 ? -12.569 -13.779 -14.070 1.00 69.56 82 MET A C 1
ATOM 654 O O . MET A 1 82 ? -13.276 -13.595 -15.059 1.00 69.56 82 MET A O 1
ATOM 658 N N . VAL A 1 83 ? -11.361 -14.335 -14.159 1.00 73.44 83 VAL A N 1
ATOM 659 C CA . VAL A 1 83 ? -10.745 -14.848 -15.393 1.00 73.44 83 VAL A CA 1
ATOM 660 C C . VAL A 1 83 ? -11.573 -16.017 -15.933 1.00 73.44 83 VAL A C 1
ATOM 662 O O . VAL A 1 83 ? -11.864 -16.062 -17.131 1.00 73.44 83 VAL A O 1
ATOM 665 N N . ALA A 1 84 ? -12.050 -16.908 -15.060 1.00 79.81 84 ALA A N 1
ATOM 666 C CA . ALA A 1 84 ? -12.990 -17.968 -15.410 1.00 79.81 84 ALA A CA 1
ATOM 667 C C . ALA A 1 84 ? -14.328 -17.395 -15.908 1.00 79.81 84 ALA A C 1
ATOM 669 O O . ALA A 1 84 ? -14.812 -17.786 -16.970 1.00 79.81 84 ALA A O 1
ATOM 670 N N . ARG A 1 85 ? -14.897 -16.403 -15.211 1.00 76.69 85 ARG A N 1
ATOM 671 C CA . ARG A 1 85 ? -16.163 -15.754 -15.590 1.00 76.69 85 ARG A CA 1
ATOM 672 C C . ARG A 1 85 ? -16.072 -14.962 -16.897 1.00 76.69 85 ARG A C 1
ATOM 674 O O . ARG A 1 85 ? -17.055 -14.885 -17.630 1.00 76.69 85 ARG A O 1
ATOM 681 N N . MET A 1 86 ? -14.907 -14.401 -17.212 1.00 78.50 86 MET A N 1
ATOM 682 C CA . MET A 1 86 ? -14.626 -13.751 -18.495 1.00 78.50 86 MET A CA 1
ATOM 683 C C . MET A 1 86 ? -14.295 -14.754 -19.618 1.00 78.50 86 MET A C 1
ATOM 685 O O . MET A 1 86 ? -14.005 -14.340 -20.738 1.00 78.50 86 MET A O 1
ATOM 689 N N . GLY A 1 87 ? -14.370 -16.065 -19.354 1.00 76.06 87 GLY A N 1
ATOM 690 C CA . GLY A 1 87 ? -14.162 -17.112 -20.358 1.00 76.06 87 GLY A CA 1
ATOM 691 C C . GLY A 1 87 ? -12.701 -17.290 -20.775 1.00 76.06 87 GLY A C 1
ATOM 692 O O . GLY A 1 87 ? -12.427 -17.801 -21.861 1.00 76.06 87 GLY A O 1
ATOM 693 N N . PHE A 1 88 ? -11.757 -16.847 -19.941 1.00 65.19 88 PHE A N 1
ATOM 694 C CA . PHE A 1 88 ? -10.321 -17.037 -20.154 1.00 65.19 88 PHE A CA 1
ATOM 695 C C . PHE A 1 88 ? -9.776 -18.290 -19.446 1.00 65.19 88 PHE A C 1
ATOM 697 O O . PHE A 1 88 ? -8.687 -18.745 -19.793 1.00 65.19 88 PHE A O 1
ATOM 704 N N . GLY A 1 89 ? -10.524 -18.865 -18.496 1.00 58.25 89 GLY A N 1
ATOM 705 C CA . GLY A 1 89 ? -10.173 -20.101 -17.791 1.00 58.25 89 GLY A CA 1
ATOM 706 C C . GLY A 1 89 ? -10.751 -21.348 -18.467 1.00 58.25 89 GLY A C 1
ATOM 707 O O . GLY A 1 89 ? -11.950 -21.407 -18.716 1.00 58.25 89 GLY A O 1
ATOM 708 N N . ALA A 1 90 ? -9.884 -22.334 -18.710 1.00 50.50 90 ALA A N 1
ATOM 709 C CA . ALA A 1 90 ? -10.112 -23.611 -19.395 1.00 50.50 90 ALA A CA 1
ATOM 710 C C . ALA A 1 90 ? -10.331 -23.499 -20.914 1.00 50.50 90 ALA A C 1
ATOM 712 O O . ALA A 1 90 ? -11.423 -23.233 -21.418 1.00 50.50 90 ALA A O 1
ATOM 713 N N . ALA A 1 91 ? -9.263 -23.775 -21.667 1.00 49.59 91 ALA A N 1
ATOM 714 C CA . ALA A 1 91 ? -9.409 -24.173 -23.057 1.00 49.59 91 ALA A CA 1
ATOM 715 C C . ALA A 1 91 ? -10.344 -25.401 -23.103 1.00 49.59 91 ALA A C 1
ATOM 717 O O . ALA A 1 91 ? -10.052 -26.398 -22.441 1.00 49.59 91 ALA A O 1
ATOM 718 N N . PRO A 1 92 ? -11.461 -25.355 -23.845 1.00 48.97 92 PRO A N 1
ATOM 719 C CA . PRO A 1 92 ? -12.309 -26.522 -24.042 1.00 48.97 92 PRO A CA 1
ATOM 720 C C . PRO A 1 92 ? -11.523 -27.509 -24.911 1.00 48.97 92 PRO A C 1
ATOM 722 O O . PRO A 1 92 ? -11.494 -27.372 -26.132 1.00 48.97 92 PRO A O 1
ATOM 725 N N . GLY A 1 93 ? -10.790 -28.434 -24.291 1.00 58.56 93 GLY A N 1
ATOM 726 C CA . GLY A 1 93 ? -9.921 -29.341 -25.041 1.00 58.56 93 GLY A CA 1
ATOM 727 C C . GLY A 1 93 ? -9.107 -30.345 -24.234 1.00 58.56 93 GLY A C 1
ATOM 728 O O . GLY A 1 93 ? -8.718 -31.357 -24.806 1.00 58.56 93 GLY A O 1
ATOM 729 N N . GLU A 1 94 ? -8.887 -30.141 -22.934 1.00 49.91 94 GLU A N 1
ATOM 730 C CA . GLU A 1 94 ? -8.447 -31.244 -22.073 1.00 49.91 94 GLU A CA 1
ATOM 731 C C . GLU A 1 94 ? -9.686 -32.035 -21.649 1.00 49.91 94 GLU A C 1
ATOM 733 O O . GLU A 1 94 ? -10.279 -31.811 -20.596 1.00 49.91 94 GLU A O 1
ATOM 738 N N . GLU A 1 95 ? -10.126 -32.931 -22.539 1.00 57.44 95 GLU A N 1
ATOM 739 C CA . GLU A 1 95 ? -10.923 -34.082 -22.122 1.00 57.44 95 GLU A CA 1
ATOM 740 C C . GLU A 1 95 ? -10.173 -34.760 -20.966 1.00 57.44 95 GLU A C 1
ATOM 742 O O . GLU A 1 95 ? -8.989 -35.078 -21.129 1.00 57.44 95 GLU A O 1
ATOM 747 N N . PRO A 1 96 ? -10.810 -34.965 -19.798 1.00 57.06 96 PRO A N 1
ATOM 748 C CA . PRO A 1 96 ? -10.196 -35.734 -18.732 1.00 57.06 96 PRO A CA 1
ATOM 749 C C . PRO A 1 96 ? -9.859 -37.105 -19.311 1.00 57.06 96 PRO A C 1
ATOM 751 O O . PRO A 1 96 ? -10.745 -37.832 -19.769 1.00 57.06 96 PRO A O 1
ATOM 754 N N . ALA A 1 97 ? -8.565 -37.424 -19.351 1.00 62.31 97 ALA A N 1
ATOM 755 C CA . ALA A 1 97 ? -8.112 -38.750 -19.726 1.00 62.31 97 ALA A CA 1
ATOM 756 C C . ALA A 1 97 ? -8.897 -39.772 -18.881 1.00 62.31 97 ALA A C 1
ATOM 758 O O . ALA A 1 97 ? -9.056 -39.550 -17.677 1.00 62.31 97 ALA A O 1
ATOM 759 N N . PRO A 1 98 ? -9.438 -40.840 -19.493 1.00 67.88 98 PRO A N 1
ATOM 760 C CA . PRO A 1 98 ? -10.265 -41.806 -18.789 1.00 67.88 98 PRO A CA 1
ATOM 761 C C . PRO A 1 98 ? -9.492 -42.355 -17.592 1.00 67.88 98 PRO A C 1
ATOM 763 O O . PRO A 1 98 ? -8.421 -42.939 -17.756 1.00 67.88 98 PRO A O 1
ATOM 766 N N . GLU A 1 99 ? -10.040 -42.116 -16.401 1.00 54.41 99 GLU A N 1
ATOM 767 C CA . GLU A 1 99 ? -9.523 -42.609 -15.132 1.00 54.41 99 GLU A CA 1
ATOM 768 C C . GLU A 1 99 ? -9.288 -44.118 -15.239 1.00 54.41 99 GLU A C 1
ATOM 770 O O . GLU A 1 99 ? -10.219 -44.906 -15.441 1.00 54.41 99 GLU A O 1
ATOM 775 N N . GLU A 1 100 ? -8.024 -44.527 -15.132 1.00 60.53 100 GLU A N 1
ATOM 776 C CA . GLU A 1 100 ? -7.690 -45.933 -14.976 1.00 60.53 100 GLU A CA 1
ATOM 777 C C . GLU A 1 100 ? -8.318 -46.446 -13.666 1.00 60.53 100 GLU A C 1
ATOM 779 O O . GLU A 1 100 ? -8.200 -45.798 -12.619 1.00 60.53 100 GLU A O 1
ATOM 784 N N . PRO A 1 101 ? -9.005 -47.601 -13.691 1.00 59.25 101 PRO A N 1
ATOM 785 C CA . PRO A 1 101 ? -9.700 -48.127 -12.528 1.00 59.25 101 PRO A CA 1
ATOM 786 C C . PRO A 1 101 ? -8.700 -48.486 -11.426 1.00 59.25 101 PRO A C 1
ATOM 788 O O . PRO A 1 101 ? -7.968 -49.472 -11.512 1.00 59.25 101 PRO A O 1
ATOM 791 N N . SER A 1 102 ? -8.706 -47.686 -10.361 1.00 51.06 102 SER A N 1
ATOM 792 C CA . SER A 1 102 ? -7.972 -47.969 -9.133 1.00 51.06 102 SER A CA 1
ATOM 793 C C . SER A 1 102 ? -8.543 -49.211 -8.452 1.00 51.06 102 SER A C 1
ATOM 795 O O . SER A 1 102 ? -9.705 -49.269 -8.046 1.00 51.06 102 SER A O 1
ATOM 797 N N . THR A 1 103 ? -7.680 -50.212 -8.336 1.00 47.38 103 THR A N 1
ATOM 798 C CA . THR A 1 103 ? -7.846 -51.448 -7.578 1.00 47.38 103 THR A CA 1
ATOM 799 C C . THR A 1 103 ? -8.326 -51.167 -6.155 1.00 47.38 103 THR A C 1
ATOM 801 O O . THR A 1 103 ? -7.638 -50.536 -5.355 1.00 47.38 103 THR A O 1
ATOM 804 N N . GLN A 1 104 ? -9.511 -51.682 -5.839 1.00 45.50 104 GLN A N 1
ATOM 805 C CA . GLN A 1 104 ? -10.027 -51.800 -4.483 1.00 45.50 104 GLN A CA 1
ATOM 806 C C . GLN A 1 104 ? -9.206 -52.826 -3.696 1.00 45.50 104 GLN A C 1
ATOM 808 O O . GLN A 1 104 ? -8.954 -53.928 -4.184 1.00 45.50 104 GLN A O 1
ATOM 813 N N . GLY A 1 105 ? -8.887 -52.501 -2.445 1.00 50.03 105 GLY A N 1
ATOM 814 C CA . GLY A 1 105 ? -8.524 -53.494 -1.441 1.00 50.03 105 GLY A CA 1
ATOM 815 C C . GLY A 1 105 ? -7.444 -53.017 -0.486 1.00 50.03 105 GLY A C 1
ATOM 816 O O . GLY A 1 105 ? -6.270 -53.127 -0.801 1.00 50.03 105 GLY A O 1
ATOM 817 N N . ILE A 1 106 ? -7.853 -52.536 0.688 1.00 49.91 106 ILE A N 1
ATOM 818 C CA . ILE A 1 106 ? -7.443 -53.062 1.999 1.00 49.91 106 ILE A CA 1
ATOM 819 C C . ILE A 1 106 ? -8.334 -52.387 3.051 1.00 49.91 106 ILE A C 1
ATOM 821 O O . ILE A 1 106 ? -8.428 -51.169 3.157 1.00 49.91 106 ILE A O 1
ATOM 825 N N . THR A 1 107 ? -9.050 -53.241 3.767 1.00 52.47 107 THR A N 1
ATOM 826 C CA . THR A 1 107 ? -9.883 -52.975 4.937 1.00 52.47 107 THR A CA 1
ATOM 827 C C . THR A 1 107 ? -9.030 -52.846 6.208 1.00 52.47 107 THR A C 1
ATOM 829 O O . THR A 1 107 ? -7.841 -53.170 6.185 1.00 52.47 107 THR A O 1
ATOM 832 N N . THR A 1 108 ? -9.709 -52.581 7.337 1.00 47.69 108 THR A N 1
ATOM 833 C CA . THR A 1 108 ? -9.329 -52.799 8.765 1.00 47.69 108 THR A CA 1
ATOM 834 C C . THR A 1 108 ? -8.688 -51.603 9.511 1.00 47.69 108 THR A C 1
ATOM 836 O O . THR A 1 108 ? -7.958 -50.837 8.895 1.00 47.69 108 THR A O 1
ATOM 839 N N . PRO A 1 109 ? -8.899 -51.454 10.841 1.00 56.81 109 PRO A N 1
ATOM 840 C CA . PRO A 1 109 ? -10.182 -51.127 11.477 1.00 56.81 109 PRO A CA 1
ATOM 841 C C . PRO A 1 109 ? -10.115 -49.933 12.462 1.00 56.81 109 PRO A C 1
ATOM 843 O O . PRO A 1 109 ? -9.062 -49.538 12.945 1.00 56.81 109 PRO A O 1
ATOM 846 N N . GLU A 1 110 ? -11.312 -49.433 12.762 1.00 50.84 110 GLU A N 1
ATOM 847 C CA . GLU A 1 110 ? -11.820 -48.888 14.030 1.00 50.84 110 GLU A CA 1
ATOM 848 C C . GLU A 1 110 ? -10.947 -49.121 15.286 1.00 50.84 110 GLU A C 1
ATOM 850 O O . GLU A 1 110 ? -10.817 -50.251 15.757 1.00 50.84 110 GLU A O 1
ATOM 855 N N . GLU A 1 111 ? -10.425 -48.034 15.869 1.00 47.59 111 GLU A N 1
ATOM 856 C CA . GLU A 1 111 ? -9.898 -48.010 17.238 1.00 47.59 111 GLU A CA 1
ATOM 857 C C . GLU A 1 111 ? -10.545 -46.858 18.022 1.00 47.59 111 GLU A C 1
ATOM 859 O O . GLU A 1 111 ? -10.288 -45.668 17.830 1.00 47.59 111 GLU A O 1
ATOM 864 N N . THR A 1 112 ? -11.475 -47.276 18.869 1.00 48.94 112 THR A N 1
ATOM 865 C CA . THR A 1 112 ? -12.069 -46.571 20.002 1.00 48.94 112 THR A CA 1
ATOM 866 C C . THR A 1 112 ? -10.999 -46.343 21.073 1.00 48.94 112 THR A C 1
ATOM 868 O O . THR A 1 112 ? -10.301 -47.298 21.377 1.00 48.94 112 THR A O 1
ATOM 871 N N . GLU A 1 113 ? -10.916 -45.151 21.683 1.00 40.84 113 GLU A N 1
ATOM 872 C CA . GLU A 1 113 ? -10.947 -44.951 23.153 1.00 40.84 113 GLU A CA 1
ATOM 873 C C . GLU A 1 113 ? -10.446 -43.562 23.633 1.00 40.84 113 GLU A C 1
ATOM 875 O O . GLU A 1 113 ? -9.288 -43.194 23.499 1.00 40.84 113 GLU A O 1
ATOM 880 N N . THR A 1 114 ? -11.380 -42.852 24.283 1.00 48.44 114 THR A N 1
ATOM 881 C CA . THR A 1 114 ? -11.294 -42.022 25.514 1.00 48.44 114 THR A CA 1
ATOM 882 C C . THR A 1 114 ? -10.318 -40.833 25.704 1.00 48.44 114 THR A C 1
ATOM 884 O O . THR A 1 114 ? -9.114 -40.951 25.504 1.00 48.44 114 THR A O 1
ATOM 887 N N . PRO A 1 115 ? -10.818 -39.706 26.272 1.00 67.00 115 PRO A N 1
ATOM 888 C CA . PRO A 1 115 ? -10.024 -38.570 26.755 1.00 67.00 115 PRO A CA 1
ATOM 889 C C . PRO A 1 115 ? -9.670 -38.694 28.252 1.00 67.00 115 PRO A C 1
ATOM 891 O O . PRO A 1 115 ? -10.399 -39.345 29.005 1.00 67.00 115 PRO A O 1
ATOM 894 N N . PRO A 1 116 ? -8.612 -38.006 28.721 1.00 64.75 116 PRO A N 1
ATOM 895 C CA . PRO A 1 116 ? -8.684 -37.355 30.042 1.00 64.75 116 PRO A CA 1
ATOM 896 C C . PRO A 1 116 ? -7.835 -36.047 30.108 1.00 64.75 116 PRO A C 1
ATOM 898 O O . PRO A 1 116 ? -7.271 -35.629 29.101 1.00 64.75 116 PRO A O 1
ATOM 901 N N . PRO A 1 117 ? -7.675 -35.390 31.273 1.00 61.47 117 PRO A N 1
ATOM 902 C CA . PRO A 1 117 ? -8.672 -34.575 31.957 1.00 61.47 117 PRO A CA 1
ATOM 903 C C . PRO A 1 117 ? -8.173 -33.135 32.232 1.00 61.47 117 PRO A C 1
ATOM 905 O O . PRO A 1 117 ? -7.012 -32.780 32.041 1.00 61.47 117 PRO A O 1
ATOM 908 N N . SER A 1 118 ? -9.094 -32.315 32.727 1.00 56.47 118 SER A N 1
ATOM 909 C CA . SER A 1 118 ? -8.928 -30.930 33.168 1.00 56.47 118 SER A CA 1
ATOM 910 C C . SER A 1 118 ? -7.967 -30.703 34.355 1.00 56.47 118 SER A C 1
ATOM 912 O O . SER A 1 118 ? -7.961 -31.494 35.295 1.00 56.47 118 SER A O 1
ATOM 914 N N . ALA A 1 119 ? -7.368 -29.497 34.356 1.00 54.22 119 ALA A N 1
ATOM 915 C CA . ALA A 1 119 ? -6.986 -28.634 35.499 1.00 54.22 119 ALA A CA 1
ATOM 916 C C . ALA A 1 119 ? -5.747 -29.050 36.350 1.00 54.22 119 ALA A C 1
ATOM 918 O O . ALA A 1 119 ? -5.458 -30.239 36.455 1.00 54.22 119 ALA A O 1
ATOM 919 N N . PRO A 1 120 ? -4.978 -28.095 36.941 1.00 58.88 120 PRO A N 1
ATOM 920 C CA . PRO A 1 120 ? -5.498 -27.101 37.887 1.00 58.88 120 PRO A CA 1
ATOM 921 C C . PRO A 1 120 ? -5.048 -25.640 37.695 1.00 58.88 120 PRO A C 1
ATOM 923 O O . PRO A 1 120 ? -3.999 -25.325 37.135 1.00 58.88 120 PRO A O 1
ATOM 926 N N . GLU A 1 121 ? -5.889 -24.769 38.249 1.00 50.91 121 GLU A N 1
ATOM 927 C CA . GLU A 1 121 ? -5.638 -23.378 38.613 1.00 50.91 121 GLU A CA 1
ATOM 928 C C . GLU A 1 121 ? -4.356 -23.228 39.444 1.00 50.91 121 GLU A C 1
ATOM 930 O O . GLU A 1 121 ? -4.136 -23.941 40.424 1.00 50.91 121 GLU A O 1
ATOM 935 N N . GLY A 1 122 ? -3.528 -22.256 39.066 1.00 50.19 122 GLY A N 1
ATOM 936 C CA . GLY A 1 122 ? -2.413 -21.768 39.864 1.00 50.19 122 GLY A CA 1
ATOM 937 C C . GLY A 1 122 ? -2.599 -20.283 40.135 1.00 50.19 122 GLY A C 1
ATOM 938 O O . GLY A 1 122 ? -2.301 -19.449 39.284 1.00 50.19 122 GLY A O 1
ATOM 939 N N . GLU A 1 123 ? -3.095 -19.963 41.328 1.00 48.62 123 GLU A N 1
ATOM 940 C CA . GLU A 1 123 ? -3.017 -18.633 41.921 1.00 48.62 123 GLU A CA 1
ATOM 941 C C . GLU A 1 123 ? -1.548 -18.180 41.989 1.00 48.62 123 GLU A C 1
ATOM 943 O O . GLU A 1 123 ? -0.732 -18.785 42.685 1.00 48.62 123 GLU A O 1
ATOM 948 N N . GLN A 1 124 ? -1.203 -17.072 41.329 1.00 48.62 124 GLN A N 1
ATOM 949 C CA . GLN A 1 124 ? -0.012 -16.292 41.673 1.00 48.62 124 GLN A CA 1
ATOM 950 C C . GLN A 1 124 ? -0.413 -14.882 42.092 1.00 48.62 124 GLN A C 1
ATOM 952 O O . GLN A 1 124 ? -0.565 -13.953 41.305 1.00 48.62 124 GLN A O 1
ATOM 957 N N . LYS A 1 125 ? -0.566 -14.762 43.407 1.00 47.50 125 LYS A N 1
ATOM 958 C CA . LYS A 1 125 ? -0.579 -13.534 44.189 1.00 47.50 125 LYS A CA 1
ATOM 959 C C . LYS A 1 125 ? 0.846 -13.274 44.664 1.00 47.50 125 LYS A C 1
ATOM 961 O O . LYS A 1 125 ? 1.208 -13.883 45.658 1.00 47.50 125 LYS A O 1
ATOM 966 N N . VAL A 1 126 ? 1.615 -12.355 44.071 1.00 45.09 126 VAL A N 1
ATOM 967 C CA . VAL A 1 126 ? 2.591 -11.571 44.857 1.00 45.09 126 VAL A CA 1
ATOM 968 C C . VAL A 1 126 ? 3.081 -10.294 44.154 1.00 45.09 126 VAL A C 1
ATOM 970 O O . VAL A 1 126 ? 3.647 -10.338 43.072 1.00 45.09 126 VAL A O 1
ATOM 973 N N . GLN A 1 127 ? 2.916 -9.191 44.890 1.00 42.44 127 GLN A N 1
ATOM 974 C CA . GLN A 1 127 ? 3.861 -8.084 45.095 1.00 42.44 127 GLN A CA 1
ATOM 975 C C . GLN A 1 127 ? 4.222 -7.140 43.939 1.00 42.44 127 GLN A C 1
ATOM 977 O O . GLN A 1 127 ? 5.222 -7.280 43.246 1.00 42.44 127 GLN A O 1
ATOM 982 N N . SER A 1 128 ? 3.490 -6.023 43.937 1.00 47.84 128 SER A N 1
ATOM 983 C CA . SER A 1 128 ? 4.064 -4.688 43.781 1.00 47.84 128 SER A CA 1
ATOM 984 C C . SER A 1 128 ? 5.246 -4.473 44.734 1.00 47.84 128 SER A C 1
ATOM 986 O O . SER A 1 128 ? 5.077 -4.541 45.952 1.00 47.84 128 SER A O 1
ATOM 988 N N . THR A 1 129 ? 6.397 -4.099 44.182 1.00 44.06 129 THR A N 1
ATOM 989 C CA . THR A 1 129 ? 7.414 -3.298 44.872 1.00 44.06 129 THR A CA 1
ATOM 990 C C . THR A 1 129 ? 7.885 -2.188 43.940 1.00 44.06 129 THR A C 1
ATOM 992 O O . THR A 1 129 ? 8.532 -2.418 42.923 1.00 44.06 129 THR A O 1
ATOM 995 N N . SER A 1 130 ? 7.473 -0.987 44.319 1.00 43.12 130 SER A N 1
ATOM 996 C CA . SER A 1 130 ? 8.140 0.304 44.174 1.00 43.12 130 SER A CA 1
ATOM 997 C C . SER A 1 130 ? 9.674 0.245 44.207 1.00 43.12 130 SER A C 1
ATOM 999 O O . SER A 1 130 ? 10.222 -0.379 45.108 1.00 43.12 130 SER A O 1
ATOM 1001 N N . GLU A 1 131 ? 10.359 0.914 43.276 1.00 48.19 131 GLU A N 1
ATOM 1002 C CA . GLU A 1 131 ? 11.091 2.189 43.476 1.00 48.19 131 GLU A CA 1
ATOM 1003 C C . GLU A 1 131 ? 12.081 2.463 42.318 1.00 48.19 131 GLU A C 1
ATOM 1005 O O . GLU A 1 131 ? 12.591 1.522 41.706 1.00 48.19 131 GLU A O 1
ATOM 1010 N N . PRO A 1 132 ? 12.362 3.741 41.997 1.00 62.06 132 PRO A N 1
ATOM 1011 C CA . PRO A 1 132 ? 13.242 4.148 40.906 1.00 62.06 132 PRO A CA 1
ATOM 1012 C C . PRO A 1 132 ? 14.686 4.377 41.392 1.00 62.06 132 PRO A C 1
ATOM 1014 O O . PRO A 1 132 ? 14.888 4.803 42.528 1.00 62.06 132 PRO A O 1
ATOM 1017 N N . PRO A 1 133 ? 15.710 4.228 40.536 1.00 61.09 133 PRO A N 1
ATOM 1018 C CA . PRO A 1 133 ? 17.005 4.829 40.809 1.00 61.09 133 PRO A CA 1
ATOM 1019 C C . PRO A 1 133 ? 17.130 6.185 40.100 1.00 61.09 133 PRO A C 1
ATOM 1021 O O . PRO A 1 133 ? 17.397 6.262 38.901 1.00 61.09 133 PRO A O 1
ATOM 1024 N N . GLU A 1 134 ? 17.011 7.264 40.876 1.00 49.97 134 GLU A N 1
ATOM 1025 C CA . GLU A 1 134 ? 17.771 8.487 40.616 1.00 49.97 134 GLU A CA 1
ATOM 1026 C C . GLU A 1 134 ? 19.269 8.156 40.682 1.00 49.97 134 GLU A C 1
ATOM 1028 O O . GLU A 1 134 ? 19.761 7.681 41.708 1.00 49.97 134 GLU A O 1
ATOM 1033 N N . ARG A 1 135 ? 20.022 8.459 39.619 1.00 50.47 135 ARG A N 1
ATOM 1034 C CA . ARG A 1 135 ? 21.446 8.790 39.741 1.00 50.47 135 ARG A CA 1
ATOM 1035 C C . ARG A 1 135 ? 21.796 9.973 38.847 1.00 50.47 135 ARG A C 1
ATOM 1037 O O . ARG A 1 135 ? 21.694 9.927 37.626 1.00 50.47 135 ARG A O 1
ATOM 1044 N N . THR A 1 136 ? 22.200 11.026 39.538 1.00 53.03 136 THR A N 1
ATOM 1045 C CA . THR A 1 136 ? 22.824 12.270 39.094 1.00 53.03 136 THR A CA 1
ATOM 1046 C C . THR A 1 136 ? 24.230 12.061 38.497 1.00 53.03 136 THR A C 1
ATOM 1048 O O . THR A 1 136 ? 24.813 10.987 38.660 1.00 53.03 136 THR A O 1
ATOM 1051 N N . PRO A 1 137 ? 24.796 13.094 37.835 1.00 64.69 137 PRO A N 1
ATOM 1052 C CA . PRO A 1 137 ? 26.034 13.025 37.057 1.00 64.69 137 PRO A CA 1
ATOM 1053 C C . PRO A 1 137 ? 27.280 13.389 37.885 1.00 64.69 137 PRO A C 1
ATOM 1055 O O . PRO A 1 137 ? 27.204 14.210 38.798 1.00 64.69 137 PRO A O 1
ATOM 1058 N N . THR A 1 138 ? 28.446 12.822 37.559 1.00 45.31 138 THR A N 1
ATOM 1059 C CA . THR A 1 138 ? 29.779 13.256 38.049 1.00 45.31 138 THR A CA 1
ATOM 1060 C C . THR A 1 138 ? 30.835 12.700 37.070 1.00 45.31 138 THR A C 1
ATOM 1062 O O . THR A 1 138 ? 30.836 11.496 36.847 1.00 45.31 138 THR A O 1
ATOM 1065 N N . THR A 1 139 ? 31.460 13.510 36.203 1.00 44.88 139 THR A N 1
ATOM 1066 C CA . THR A 1 139 ? 32.735 14.275 36.340 1.00 44.88 139 THR A CA 1
ATOM 1067 C C . THR A 1 139 ? 34.001 13.437 36.073 1.00 44.88 139 THR A C 1
ATOM 1069 O O . THR A 1 139 ? 34.020 12.249 36.356 1.00 44.88 139 THR A O 1
ATOM 1072 N N . GLU A 1 140 ? 35.040 14.126 35.573 1.00 45.97 140 GLU A N 1
ATOM 1073 C CA . GLU A 1 140 ? 36.443 13.726 35.304 1.00 45.97 140 GLU A CA 1
ATOM 1074 C C . GLU A 1 140 ? 36.683 13.114 33.916 1.00 45.97 140 GLU A C 1
ATOM 1076 O O . GLU A 1 140 ? 36.322 11.982 33.632 1.00 45.97 140 GLU A O 1
ATOM 1081 N N . VAL A 1 141 ? 37.142 13.877 32.915 1.00 50.16 141 VAL A N 1
ATOM 1082 C CA . VAL A 1 141 ? 38.464 14.532 32.776 1.00 50.16 141 VAL A CA 1
ATOM 1083 C C . VAL A 1 141 ? 39.604 13.548 33.035 1.00 50.16 141 VAL A C 1
ATOM 1085 O O . VAL A 1 141 ? 40.026 13.327 34.163 1.00 50.16 141 VAL A O 1
ATOM 1088 N N . SER A 1 142 ? 40.145 12.993 31.956 1.00 53.72 142 SER A N 1
ATOM 1089 C CA . SER A 1 142 ? 41.522 12.509 31.914 1.00 53.72 142 SER A CA 1
ATOM 1090 C C . SER A 1 142 ? 42.085 12.798 30.532 1.00 53.72 142 SER A C 1
ATOM 1092 O O . SER A 1 142 ? 41.809 12.125 29.544 1.00 53.72 142 SER A O 1
ATOM 1094 N N . GLU A 1 143 ? 42.825 13.896 30.506 1.00 56.62 143 GLU A N 1
ATOM 1095 C CA . GLU A 1 143 ? 43.761 14.308 29.479 1.00 56.62 143 GLU A CA 1
ATOM 1096 C C . GLU A 1 143 ? 44.964 13.359 29.533 1.00 56.62 143 GLU A C 1
ATOM 1098 O O . GLU A 1 143 ? 45.688 13.317 30.526 1.00 56.62 143 GLU A O 1
ATOM 1103 N N . VAL A 1 144 ? 45.162 12.564 28.482 1.00 52.66 144 VAL A N 1
ATOM 1104 C CA . VAL A 1 144 ? 46.384 11.778 28.287 1.00 52.66 144 VAL A CA 1
ATOM 1105 C C . VAL A 1 144 ? 46.927 12.108 26.904 1.00 52.66 144 VAL A C 1
ATOM 1107 O O . VAL A 1 144 ? 46.450 11.616 25.884 1.00 52.66 144 VAL A O 1
ATOM 1110 N N . GLN A 1 145 ? 47.929 12.985 26.898 1.00 49.38 145 GLN A N 1
ATOM 1111 C CA . GLN A 1 145 ? 48.909 13.102 25.826 1.00 49.38 145 GLN A CA 1
ATOM 1112 C C . GLN A 1 145 ? 49.813 11.867 25.852 1.00 49.38 145 GLN A C 1
ATOM 1114 O O . GLN A 1 145 ? 50.482 11.623 26.855 1.00 49.38 145 GLN A O 1
ATOM 1119 N N . VAL A 1 146 ? 49.889 11.138 24.738 1.00 52.69 146 VAL A N 1
ATOM 1120 C CA . VAL A 1 146 ? 51.054 10.312 24.400 1.00 52.69 146 VAL A CA 1
ATOM 1121 C C . VAL A 1 146 ? 51.390 10.530 22.924 1.00 52.69 146 VAL A C 1
ATOM 1123 O O . VAL A 1 146 ? 50.525 10.484 22.052 1.00 52.69 146 VAL A O 1
ATOM 1126 N N . GLU A 1 147 ? 52.667 10.836 22.717 1.00 56.19 147 GLU A N 1
ATOM 1127 C CA . GLU A 1 147 ? 53.415 11.068 21.480 1.00 56.19 147 GLU A CA 1
ATOM 1128 C C . GLU A 1 147 ? 53.311 9.957 20.411 1.00 56.19 147 GLU A C 1
ATOM 1130 O O . GLU A 1 147 ? 52.883 8.838 20.701 1.00 56.19 147 GLU A O 1
ATOM 1135 N N . PRO A 1 148 ? 53.745 10.247 19.166 1.00 59.28 148 PRO A N 1
ATOM 1136 C CA . PRO A 1 148 ? 53.507 9.414 17.997 1.00 59.28 148 PRO A CA 1
ATOM 1137 C C . PRO A 1 148 ? 54.555 8.304 17.838 1.00 59.28 148 PRO A C 1
ATOM 1139 O O . PRO A 1 148 ? 55.751 8.521 18.031 1.00 59.28 148 PRO A O 1
ATOM 1142 N N . GLN A 1 149 ? 54.109 7.131 17.378 1.00 45.00 149 GLN A N 1
ATOM 1143 C CA . GLN A 1 149 ? 54.977 6.076 16.847 1.00 45.00 149 GLN A CA 1
ATOM 1144 C C . GLN A 1 149 ? 54.695 5.788 15.353 1.00 45.00 149 GLN A C 1
ATOM 1146 O O . GLN A 1 149 ? 53.583 6.033 14.884 1.00 45.00 149 GLN A O 1
ATOM 1151 N N . PRO A 1 150 ? 55.725 5.341 14.600 1.00 63.41 150 PRO A N 1
ATOM 1152 C CA . PRO A 1 150 ? 55.808 5.356 13.130 1.00 63.41 150 PRO A CA 1
ATOM 1153 C C . PRO A 1 150 ? 55.039 4.208 12.437 1.00 63.41 150 PRO A C 1
ATOM 1155 O O . PRO A 1 150 ? 54.589 3.283 13.113 1.00 63.41 150 PRO A O 1
ATOM 1158 N N . PRO A 1 151 ? 54.873 4.248 11.094 1.00 50.72 151 PRO A N 1
ATOM 1159 C CA . PRO A 1 151 ? 53.942 3.375 10.386 1.00 50.72 151 PRO A CA 1
ATOM 1160 C C . PRO A 1 151 ? 54.479 1.945 10.285 1.00 50.72 151 PRO A C 1
ATOM 1162 O O . PRO A 1 151 ? 55.546 1.711 9.717 1.00 50.72 151 PRO A O 1
ATOM 1165 N N . ALA A 1 152 ? 53.710 0.998 10.819 1.00 46.19 152 ALA A N 1
ATOM 1166 C CA . ALA A 1 152 ? 53.875 -0.418 10.547 1.00 46.19 152 ALA A CA 1
ATOM 1167 C C . ALA A 1 152 ? 53.077 -0.785 9.288 1.00 46.19 152 ALA A C 1
ATOM 1169 O O . ALA A 1 152 ? 51.876 -0.559 9.176 1.00 46.19 152 ALA A O 1
ATOM 1170 N N . GLU A 1 153 ? 53.832 -1.304 8.337 1.00 56.69 153 GLU A N 1
ATOM 1171 C CA . GLU A 1 153 ? 53.466 -1.986 7.109 1.00 56.69 153 GLU A CA 1
ATOM 1172 C C . GLU A 1 153 ? 52.564 -3.195 7.432 1.00 56.69 153 GLU A C 1
ATOM 1174 O O . GLU A 1 153 ? 53.025 -4.167 8.029 1.00 56.69 153 GLU A O 1
ATOM 1179 N N . GLU A 1 154 ? 51.275 -3.136 7.075 1.00 43.78 154 GLU A N 1
ATOM 1180 C CA . GLU A 1 154 ? 50.353 -4.273 7.188 1.00 43.78 154 GLU A CA 1
ATOM 1181 C C . GLU A 1 154 ? 49.902 -4.773 5.816 1.00 43.78 154 GLU A C 1
ATOM 1183 O O . GLU A 1 154 ? 49.499 -4.024 4.925 1.00 43.78 154 GLU A O 1
ATOM 1188 N N . ALA A 1 155 ? 50.032 -6.089 5.689 1.00 50.09 155 ALA A N 1
ATOM 1189 C CA . ALA A 1 155 ? 49.771 -6.904 4.527 1.00 50.09 155 ALA A CA 1
ATOM 1190 C C . ALA A 1 155 ? 48.278 -6.981 4.176 1.00 50.09 155 ALA A C 1
ATOM 1192 O O . ALA A 1 155 ? 47.402 -7.005 5.039 1.00 50.09 155 ALA A O 1
ATOM 1193 N N . GLU A 1 156 ? 48.015 -7.094 2.877 1.00 46.66 156 GLU A N 1
ATOM 1194 C CA . GLU A 1 156 ? 46.693 -7.323 2.303 1.00 46.66 156 GLU A CA 1
ATOM 1195 C C . GLU A 1 156 ? 46.059 -8.634 2.818 1.00 46.66 156 GLU A C 1
ATOM 1197 O O . GLU A 1 156 ? 46.693 -9.695 2.742 1.00 46.66 156 GLU A O 1
ATOM 1202 N N . PRO A 1 157 ? 44.789 -8.627 3.264 1.00 46.00 157 PRO A N 1
ATOM 1203 C CA . PRO A 1 157 ? 44.046 -9.858 3.463 1.00 46.00 157 PRO A CA 1
ATOM 1204 C C . PRO A 1 157 ? 43.515 -10.374 2.119 1.00 46.00 157 PRO A C 1
ATOM 1206 O O . PRO A 1 157 ? 42.711 -9.728 1.445 1.00 46.00 157 PRO A O 1
ATOM 1209 N N . LYS A 1 158 ? 43.926 -11.595 1.758 1.00 45.28 158 LYS A N 1
ATOM 1210 C CA . LYS A 1 158 ? 43.216 -12.435 0.787 1.00 45.28 158 LYS A CA 1
ATOM 1211 C C . LYS A 1 158 ? 41.805 -12.701 1.308 1.00 45.28 158 LYS A C 1
ATOM 1213 O O . LYS A 1 158 ? 41.623 -13.496 2.226 1.00 45.28 158 LYS A O 1
ATOM 1218 N N . VAL A 1 159 ? 40.819 -12.052 0.703 1.00 35.78 159 VAL A N 1
ATOM 1219 C CA . VAL A 1 159 ? 39.414 -12.445 0.810 1.00 35.78 159 VAL A CA 1
ATOM 1220 C C . VAL A 1 159 ? 39.170 -13.502 -0.262 1.00 35.78 159 VAL A C 1
ATOM 1222 O O . VAL A 1 159 ? 39.172 -13.205 -1.455 1.00 35.78 159 VAL A O 1
ATOM 1225 N N . GLU A 1 160 ? 39.020 -14.755 0.161 1.00 41.75 160 GLU A N 1
ATOM 1226 C CA . GLU A 1 160 ? 38.475 -15.817 -0.681 1.00 41.75 160 GLU A CA 1
ATOM 1227 C C . GLU A 1 160 ? 36.975 -15.556 -0.868 1.00 41.75 160 GLU A C 1
ATOM 1229 O O . GLU A 1 160 ? 36.146 -15.899 -0.026 1.00 41.75 160 GLU A O 1
ATOM 1234 N N . GLU A 1 161 ? 36.621 -14.900 -1.973 1.00 35.91 161 GLU A N 1
ATOM 1235 C CA . GLU A 1 161 ? 35.246 -14.863 -2.458 1.00 35.91 161 GLU A CA 1
ATOM 1236 C C . GLU A 1 161 ? 34.878 -16.250 -2.998 1.00 35.91 161 GLU A C 1
ATOM 1238 O O . GLU A 1 161 ? 35.240 -16.631 -4.112 1.00 35.91 161 GLU A O 1
ATOM 1243 N N . GLY A 1 162 ? 34.118 -17.005 -2.204 1.00 38.09 162 GLY A N 1
ATOM 1244 C CA . GLY A 1 162 ? 33.299 -18.116 -2.681 1.00 38.09 162 GLY A CA 1
ATOM 1245 C C . GLY A 1 162 ? 32.173 -17.590 -3.572 1.00 38.09 162 GLY A C 1
ATOM 1246 O O . GLY A 1 162 ? 31.014 -17.543 -3.165 1.00 38.09 162 GLY A O 1
ATOM 1247 N N . GLY A 1 163 ? 32.527 -17.143 -4.776 1.00 27.53 163 GLY A N 1
ATOM 1248 C CA . GLY A 1 163 ? 31.584 -16.803 -5.828 1.00 27.53 163 GLY A CA 1
ATOM 1249 C C . GLY A 1 163 ? 30.934 -18.073 -6.362 1.00 27.53 163 GLY A C 1
ATOM 1250 O O . GLY A 1 163 ? 31.614 -18.987 -6.823 1.00 27.53 163 GLY A O 1
ATOM 1251 N N . ILE A 1 164 ? 29.606 -18.129 -6.307 1.00 28.41 164 ILE A N 1
ATOM 1252 C CA . ILE A 1 164 ? 28.832 -19.113 -7.058 1.00 28.41 164 ILE A CA 1
ATOM 1253 C C . ILE A 1 164 ? 29.128 -18.849 -8.537 1.00 28.41 164 ILE A C 1
ATOM 1255 O O . ILE A 1 164 ? 28.798 -17.782 -9.061 1.00 28.41 164 ILE A O 1
ATOM 1259 N N . ASP A 1 165 ? 29.796 -19.799 -9.185 1.00 30.83 165 ASP A N 1
ATOM 1260 C CA . ASP A 1 165 ? 30.200 -19.712 -10.582 1.00 30.83 165 ASP A CA 1
ATOM 1261 C C . ASP A 1 165 ? 28.973 -19.824 -11.504 1.00 30.83 165 ASP A C 1
ATOM 1263 O O . ASP A 1 165 ? 28.617 -20.882 -12.026 1.00 30.83 165 ASP A O 1
ATOM 1267 N N . LEU A 1 166 ? 28.293 -18.691 -11.689 1.00 34.56 166 LEU A N 1
ATOM 1268 C CA . LEU A 1 166 ? 27.177 -18.516 -12.621 1.00 34.56 166 LEU A CA 1
ATOM 1269 C C . LEU A 1 166 ? 27.613 -18.615 -14.097 1.00 34.56 166 LEU A C 1
ATOM 1271 O O . LEU A 1 166 ? 26.769 -18.484 -14.981 1.00 34.56 166 LEU A O 1
ATOM 1275 N N . ALA A 1 167 ? 28.896 -18.865 -14.393 1.00 36.81 167 ALA A N 1
ATOM 1276 C CA . ALA A 1 167 ? 29.366 -19.118 -15.754 1.00 36.81 167 ALA A CA 1
ATOM 1277 C C . ALA A 1 167 ? 29.044 -20.538 -16.261 1.00 36.81 167 ALA A C 1
ATOM 1279 O O . ALA A 1 167 ? 29.255 -20.816 -17.441 1.00 36.81 167 ALA A O 1
ATOM 1280 N N . SER A 1 168 ? 28.514 -21.421 -15.405 1.00 35.25 168 SER A N 1
ATOM 1281 C CA . SER A 1 168 ? 28.273 -22.833 -15.747 1.00 35.25 168 SER A CA 1
ATOM 1282 C C . SER A 1 168 ? 26.831 -23.169 -16.143 1.00 35.25 168 SER A C 1
ATOM 1284 O O . SER A 1 168 ? 26.587 -24.257 -16.658 1.00 35.25 168 SER A O 1
ATOM 1286 N N . ILE A 1 169 ? 25.869 -22.257 -15.960 1.00 38.22 169 ILE A N 1
ATOM 1287 C CA . ILE A 1 169 ? 24.532 -22.418 -16.548 1.00 38.22 169 ILE A CA 1
ATOM 1288 C C . ILE A 1 169 ? 24.617 -21.852 -17.959 1.00 38.22 169 ILE A C 1
ATOM 1290 O O . ILE A 1 169 ? 24.652 -20.635 -18.157 1.00 38.22 169 ILE A O 1
ATOM 1294 N N . GLY A 1 170 ? 24.725 -22.748 -18.940 1.00 32.38 170 GLY A N 1
ATOM 1295 C CA . GLY A 1 170 ? 24.791 -22.384 -20.345 1.00 32.38 170 GLY A CA 1
ATOM 1296 C C . GLY A 1 170 ? 23.639 -21.448 -20.691 1.00 32.38 170 GLY A C 1
ATOM 1297 O O . GLY A 1 170 ? 22.471 -21.821 -20.611 1.00 32.38 170 GLY A O 1
ATOM 1298 N N . ILE A 1 171 ? 23.967 -20.222 -21.099 1.00 36.53 171 ILE A N 1
ATOM 1299 C CA . ILE A 1 171 ? 23.002 -19.226 -21.592 1.00 36.53 171 ILE A CA 1
ATOM 1300 C C . ILE A 1 171 ? 22.114 -19.839 -22.693 1.00 36.53 171 ILE A C 1
ATOM 1302 O O . ILE A 1 171 ? 20.957 -19.462 -22.840 1.00 36.53 171 ILE A O 1
ATOM 1306 N N . GLU A 1 172 ? 22.623 -20.837 -23.417 1.00 37.56 172 GLU A N 1
ATOM 1307 C CA . GLU A 1 172 ? 21.884 -21.606 -24.418 1.00 37.56 172 GLU A CA 1
ATOM 1308 C C . GLU A 1 172 ? 20.781 -22.504 -23.825 1.00 37.56 172 GLU A C 1
ATOM 1310 O O . GLU A 1 172 ? 19.704 -22.565 -24.411 1.00 37.56 172 GLU A O 1
ATOM 1315 N N . GLU A 1 173 ? 20.969 -23.122 -22.651 1.00 41.53 173 GLU A N 1
ATOM 1316 C CA . GLU A 1 173 ? 19.920 -23.900 -21.961 1.00 41.53 173 GLU A CA 1
ATOM 1317 C C . GLU A 1 173 ? 18.850 -22.988 -21.343 1.00 41.53 173 GLU A C 1
ATOM 1319 O O . GLU A 1 173 ? 17.658 -23.297 -21.391 1.00 41.53 173 GLU A O 1
ATOM 1324 N N . PHE A 1 174 ? 19.245 -21.816 -20.834 1.00 40.34 174 PHE A N 1
ATOM 1325 C CA . PHE A 1 174 ? 18.305 -20.819 -20.312 1.00 40.34 174 PHE A CA 1
ATOM 1326 C C . PHE A 1 174 ? 17.476 -20.159 -21.428 1.00 40.34 174 PHE A C 1
ATOM 1328 O O . PHE A 1 174 ? 16.258 -20.015 -21.307 1.00 40.34 174 PHE A O 1
ATOM 1335 N N . LEU A 1 175 ? 18.100 -19.820 -22.561 1.00 40.34 175 LEU A N 1
ATOM 1336 C CA . LEU A 1 175 ? 17.386 -19.334 -23.744 1.00 40.34 175 LEU A CA 1
ATOM 1337 C C . LEU A 1 175 ? 16.515 -20.435 -24.368 1.00 40.34 175 LEU A C 1
ATOM 1339 O O . LEU A 1 175 ? 15.392 -20.150 -24.779 1.00 40.34 175 LEU A O 1
ATOM 1343 N N . ALA A 1 176 ? 16.960 -21.696 -24.383 1.00 46.22 176 ALA A N 1
ATOM 1344 C CA . ALA A 1 176 ? 16.134 -22.828 -24.808 1.00 46.22 176 ALA A CA 1
ATOM 1345 C C . ALA A 1 176 ? 14.929 -23.074 -23.878 1.00 46.22 176 ALA A C 1
ATOM 1347 O O . ALA A 1 176 ? 13.896 -23.538 -24.354 1.00 46.22 176 ALA A O 1
ATOM 1348 N N . SER A 1 177 ? 15.026 -22.704 -22.596 1.00 38.25 177 SER A N 1
ATOM 1349 C CA . SER A 1 177 ? 13.921 -22.717 -21.622 1.00 38.25 177 SER A CA 1
ATOM 1350 C C . SER A 1 177 ? 12.920 -21.562 -21.824 1.00 38.25 177 SER A C 1
ATOM 1352 O O . SER A 1 177 ? 11.714 -21.744 -21.654 1.00 38.25 177 SER A O 1
ATOM 1354 N N . LEU A 1 178 ? 13.378 -20.389 -22.285 1.00 35.66 178 LEU A N 1
ATOM 1355 C CA . LEU A 1 178 ? 12.522 -19.227 -22.590 1.00 35.66 178 LEU A CA 1
ATOM 1356 C C . LEU A 1 178 ? 11.856 -19.282 -23.978 1.00 35.66 178 LEU A C 1
ATOM 1358 O O . LEU A 1 178 ? 10.774 -18.732 -24.174 1.00 35.66 178 LEU A O 1
ATOM 1362 N N . MET A 1 179 ? 12.467 -19.946 -24.960 1.00 43.81 179 MET A N 1
ATOM 1363 C CA . MET A 1 179 ? 11.968 -19.992 -26.344 1.00 43.81 179 MET A CA 1
ATOM 1364 C C . MET A 1 179 ? 10.583 -20.657 -26.534 1.00 43.81 179 MET A C 1
ATOM 1366 O O . MET A 1 179 ? 9.830 -20.190 -27.395 1.00 43.81 179 MET A O 1
ATOM 1370 N N . PRO A 1 180 ? 10.179 -21.689 -25.764 1.00 47.09 180 PRO A N 1
ATOM 1371 C CA . PRO A 1 180 ? 8.809 -22.204 -25.769 1.00 47.09 180 PRO A CA 1
ATOM 1372 C C . PRO A 1 180 ? 7.776 -21.172 -25.292 1.00 47.09 180 PRO A C 1
ATOM 1374 O O . PRO A 1 180 ? 6.661 -21.158 -25.804 1.00 47.09 180 PRO A O 1
ATOM 1377 N N . LEU A 1 181 ? 8.161 -20.262 -24.386 1.00 40.38 181 LEU A N 1
ATOM 1378 C CA . LEU A 1 181 ? 7.299 -19.200 -23.846 1.00 40.38 181 LEU A CA 1
ATOM 1379 C C . LEU A 1 181 ? 7.115 -18.016 -24.813 1.00 40.38 181 LEU A C 1
ATOM 1381 O O . LEU A 1 181 ? 6.248 -17.181 -24.594 1.00 40.38 181 LEU A O 1
ATOM 1385 N N . LEU A 1 182 ? 7.904 -17.929 -25.888 1.00 47.88 182 LEU A N 1
ATOM 1386 C CA . LEU A 1 182 ? 7.896 -16.807 -26.841 1.00 47.88 182 LEU A CA 1
ATOM 1387 C C . LEU A 1 182 ? 7.056 -17.054 -28.105 1.00 47.88 182 LEU A C 1
ATOM 1389 O O . LEU A 1 182 ? 6.804 -16.125 -28.882 1.00 47.88 182 LEU A O 1
ATOM 1393 N N . LYS A 1 183 ? 6.587 -18.288 -28.324 1.00 56.28 183 LYS A N 1
ATOM 1394 C CA . LYS A 1 183 ? 5.771 -18.659 -29.490 1.00 56.28 183 LYS A CA 1
ATOM 1395 C C . LYS A 1 183 ? 4.283 -18.426 -29.234 1.00 56.28 183 LYS A C 1
ATOM 1397 O O . LYS A 1 183 ? 3.490 -19.357 -29.278 1.00 56.28 183 LYS A O 1
ATOM 1402 N N . HIS A 1 184 ? 3.902 -17.174 -29.008 1.00 69.88 184 HIS A N 1
ATOM 1403 C CA . HIS A 1 184 ? 2.488 -16.818 -28.945 1.00 69.88 184 HIS A CA 1
ATOM 1404 C C . HIS A 1 184 ? 1.878 -16.688 -30.332 1.00 69.88 184 HIS A C 1
ATOM 1406 O O . HIS A 1 184 ? 2.427 -16.011 -31.211 1.00 69.88 184 HIS A O 1
ATOM 1412 N N . THR A 1 185 ? 0.708 -17.296 -30.514 1.00 79.94 185 THR A N 1
ATOM 1413 C CA . THR A 1 185 ? -0.111 -17.059 -31.703 1.00 79.94 185 THR A CA 1
ATOM 1414 C C . THR A 1 185 ? -0.613 -15.604 -31.727 1.00 79.94 185 THR A C 1
ATOM 1416 O O . THR A 1 185 ? -0.781 -14.981 -30.675 1.00 79.94 185 THR A O 1
ATOM 1419 N N . PRO A 1 186 ? -0.916 -15.020 -32.904 1.00 78.00 186 PRO A N 1
ATOM 1420 C CA . PRO A 1 186 ? -1.504 -13.678 -32.977 1.00 78.00 186 PRO A CA 1
ATOM 1421 C C . PRO A 1 186 ? -2.800 -13.526 -32.163 1.00 78.00 186 PRO A C 1
ATOM 1423 O O . PRO A 1 186 ? -3.095 -12.437 -31.670 1.00 78.00 186 PRO A O 1
ATOM 1426 N N . ALA A 1 187 ? -3.563 -14.615 -32.008 1.00 78.56 187 ALA A N 1
ATOM 1427 C CA . ALA A 1 187 ? -4.771 -14.656 -31.191 1.00 78.56 187 ALA A CA 1
ATOM 1428 C C . ALA A 1 187 ? -4.458 -14.564 -29.687 1.00 78.56 187 ALA A C 1
ATOM 1430 O O . ALA A 1 187 ? -5.120 -13.808 -28.979 1.00 78.56 187 ALA A O 1
ATOM 1431 N N . GLU A 1 188 ? -3.428 -15.264 -29.204 1.00 75.69 188 GLU A N 1
ATOM 1432 C CA . GLU A 1 188 ? -2.958 -15.149 -27.815 1.00 75.69 188 GLU A CA 1
ATOM 1433 C C . GLU A 1 188 ? -2.438 -13.749 -27.503 1.00 75.69 188 GLU A C 1
ATOM 1435 O O . GLU A 1 188 ? -2.815 -13.178 -26.488 1.00 75.69 188 GLU A O 1
ATOM 1440 N N . LEU A 1 189 ? -1.646 -13.146 -28.395 1.00 76.06 189 LEU A N 1
ATOM 1441 C CA . LEU A 1 189 ? -1.159 -11.773 -28.202 1.00 76.06 189 LEU A CA 1
ATOM 1442 C C . LEU A 1 189 ? -2.306 -10.766 -28.112 1.00 76.06 189 LEU A C 1
ATOM 1444 O O . LEU A 1 189 ? -2.236 -9.816 -27.336 1.00 76.06 189 LEU A O 1
ATOM 1448 N N . LYS A 1 190 ? -3.374 -10.967 -28.895 1.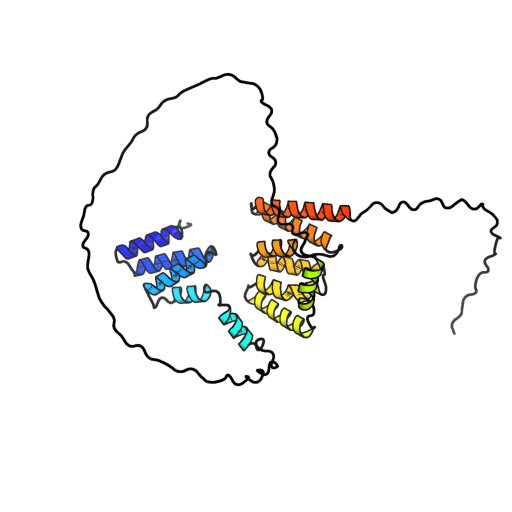00 84.19 190 LYS A N 1
ATOM 1449 C CA . LYS A 1 190 ? -4.573 -10.130 -28.807 1.00 84.19 190 LYS A CA 1
ATOM 1450 C C . LYS A 1 190 ? -5.236 -10.265 -27.432 1.00 84.19 190 LYS A C 1
ATOM 1452 O O . LYS A 1 190 ? -5.516 -9.243 -26.815 1.00 84.19 190 LYS A O 1
ATOM 1457 N N . LYS A 1 191 ? -5.409 -11.496 -26.934 1.00 81.06 191 LYS A N 1
ATOM 1458 C CA . LYS A 1 191 ? -5.957 -11.758 -25.592 1.00 81.06 191 LYS A CA 1
ATOM 1459 C C . LYS A 1 191 ? -5.097 -11.136 -24.490 1.00 81.06 191 LYS A C 1
ATOM 1461 O O . LYS A 1 191 ? -5.627 -10.476 -23.607 1.00 81.06 191 LYS A O 1
ATOM 1466 N N . ARG A 1 192 ? -3.772 -11.274 -24.579 1.00 80.69 192 ARG A N 1
ATOM 1467 C CA . ARG A 1 192 ? -2.833 -10.663 -23.625 1.00 80.69 192 ARG A CA 1
ATOM 1468 C C . ARG A 1 192 ? -2.910 -9.134 -23.628 1.00 80.69 192 ARG A C 1
ATOM 1470 O O . ARG A 1 192 ? -2.891 -8.531 -22.565 1.00 80.69 192 ARG A O 1
ATOM 1477 N N . ARG A 1 193 ? -3.077 -8.487 -24.791 1.00 82.88 193 ARG A N 1
ATOM 1478 C CA . ARG A 1 193 ? -3.311 -7.027 -24.854 1.00 82.88 193 ARG A CA 1
ATOM 1479 C C . ARG A 1 193 ? -4.624 -6.603 -24.207 1.00 82.88 193 ARG A C 1
ATOM 1481 O O . ARG A 1 193 ? -4.663 -5.559 -23.565 1.00 82.88 193 ARG A O 1
ATOM 1488 N N . GLU A 1 194 ? -5.694 -7.368 -24.409 1.00 86.12 194 GLU A N 1
ATOM 1489 C CA . GLU A 1 194 ? -6.985 -7.102 -23.762 1.00 86.12 194 GLU A CA 1
ATOM 1490 C C . GLU A 1 194 ? -6.845 -7.218 -22.236 1.00 86.12 194 GLU A C 1
ATOM 1492 O O . GLU A 1 194 ? -7.267 -6.315 -21.515 1.00 86.12 194 GLU A O 1
ATOM 1497 N N . LEU A 1 195 ? -6.137 -8.246 -21.758 1.00 79.94 195 LEU A N 1
ATOM 1498 C CA . LEU A 1 195 ? -5.843 -8.445 -20.339 1.00 79.94 195 LEU A CA 1
ATOM 1499 C C . LEU A 1 195 ? -4.955 -7.328 -19.760 1.00 79.94 195 LEU A C 1
ATOM 1501 O O . LEU A 1 195 ? -5.232 -6.810 -18.683 1.00 79.94 195 LEU A O 1
ATOM 1505 N N . ALA A 1 196 ? -3.937 -6.883 -20.499 1.00 81.62 196 ALA A N 1
ATOM 1506 C CA . ALA A 1 196 ? -3.092 -5.767 -20.087 1.00 81.62 196 ALA A CA 1
ATOM 1507 C C . ALA A 1 196 ? -3.856 -4.438 -19.992 1.00 81.62 196 ALA A C 1
ATOM 1509 O O . ALA A 1 196 ? -3.624 -3.649 -19.078 1.00 81.62 196 ALA A O 1
ATOM 1510 N N . SER A 1 197 ? -4.769 -4.172 -20.929 1.00 84.44 197 SER A N 1
ATOM 1511 C CA . SER A 1 197 ? -5.635 -2.990 -20.868 1.00 84.44 197 SER A CA 1
ATOM 1512 C C . SER A 1 197 ? -6.567 -3.037 -19.664 1.00 84.44 197 SER A C 1
ATOM 1514 O O . SER A 1 197 ? -6.683 -2.034 -18.968 1.00 84.44 197 SER A O 1
ATOM 1516 N N . PHE A 1 198 ? -7.137 -4.203 -19.363 1.00 82.69 198 PHE A N 1
ATOM 1517 C CA . PHE A 1 198 ? -7.919 -4.403 -18.148 1.00 82.69 198 PHE A CA 1
ATOM 1518 C C . PHE A 1 198 ? -7.090 -4.124 -16.882 1.00 82.69 198 PHE A C 1
ATOM 1520 O O . PHE A 1 198 ? -7.500 -3.340 -16.029 1.00 82.69 198 PHE A O 1
ATOM 1527 N N . PHE A 1 199 ? -5.877 -4.675 -16.785 1.00 79.12 199 PHE A N 1
ATOM 1528 C CA . PHE A 1 199 ? -4.995 -4.410 -15.647 1.00 79.12 199 PHE A CA 1
ATOM 1529 C C . PHE A 1 199 ? -4.632 -2.925 -15.500 1.00 79.12 199 PHE A C 1
ATOM 1531 O O . PHE A 1 199 ? -4.542 -2.433 -14.377 1.00 79.12 199 PHE A O 1
ATOM 1538 N N . ARG A 1 200 ? -4.488 -2.178 -16.604 1.00 79.88 200 ARG A N 1
ATOM 1539 C CA . ARG A 1 200 ? -4.312 -0.715 -16.550 1.00 79.88 200 ARG A CA 1
ATOM 1540 C C . ARG A 1 200 ? -5.525 0.001 -15.961 1.00 79.88 200 ARG A C 1
ATOM 1542 O O . ARG A 1 200 ? -5.341 0.907 -15.154 1.00 79.88 200 ARG A O 1
ATOM 1549 N N . GLU A 1 201 ? -6.735 -0.380 -16.366 1.00 78.69 201 GLU A N 1
ATOM 1550 C CA . GLU A 1 201 ? -7.978 0.225 -15.865 1.00 78.69 201 GLU A CA 1
ATOM 1551 C C . GLU A 1 201 ? -8.152 -0.001 -14.357 1.00 78.69 201 GLU A C 1
ATOM 1553 O O . GLU A 1 201 ? -8.579 0.905 -13.644 1.00 78.69 201 GLU A O 1
ATOM 1558 N N . GLU A 1 202 ? -7.720 -1.160 -13.856 1.00 74.81 202 GLU A N 1
ATOM 1559 C CA . GLU A 1 202 ? -7.752 -1.504 -12.428 1.00 74.81 202 GLU A CA 1
ATOM 1560 C C . GLU A 1 202 ? -6.530 -0.983 -11.638 1.00 74.81 202 GLU A C 1
ATOM 1562 O O . GLU A 1 202 ? -6.438 -1.184 -10.427 1.00 74.81 202 GLU A O 1
ATOM 1567 N N . GLY A 1 203 ? -5.574 -0.312 -12.292 1.00 75.19 203 GLY A N 1
ATOM 1568 C CA . GLY A 1 203 ? -4.364 0.220 -11.651 1.00 75.19 203 GLY A CA 1
ATOM 1569 C C . GLY A 1 203 ? -3.308 -0.833 -11.277 1.00 75.19 203 GLY A C 1
ATOM 1570 O O . GLY A 1 203 ? -2.389 -0.537 -10.512 1.00 75.19 203 GLY A O 1
ATOM 1571 N N . LEU A 1 204 ? -3.410 -2.045 -11.825 1.00 74.50 204 LEU A N 1
ATOM 1572 C CA . LEU A 1 204 ? -2.478 -3.166 -11.658 1.00 74.50 204 LEU A CA 1
ATOM 1573 C C . LEU A 1 204 ? -1.372 -3.111 -12.728 1.00 74.50 204 LEU A C 1
ATOM 1575 O O . LEU A 1 204 ? -1.281 -3.926 -13.646 1.00 74.50 204 LEU A O 1
ATOM 1579 N N . TRP A 1 205 ? -0.544 -2.070 -12.661 1.00 73.31 205 TRP A N 1
ATOM 1580 C CA . TRP A 1 205 ? 0.418 -1.743 -13.720 1.00 73.31 205 TRP A CA 1
ATOM 1581 C C . TRP A 1 205 ? 1.531 -2.789 -13.913 1.00 73.31 205 TRP A C 1
ATOM 1583 O O . TRP A 1 205 ? 2.029 -2.943 -15.029 1.00 73.31 205 TRP A O 1
ATOM 1593 N N . SER A 1 206 ? 1.916 -3.518 -12.861 1.00 68.69 206 SER A N 1
ATOM 1594 C CA . SER A 1 206 ? 2.893 -4.617 -12.921 1.00 68.69 206 SER A CA 1
ATOM 1595 C C . SER A 1 206 ? 2.385 -5.781 -13.772 1.00 68.69 206 SER A C 1
ATOM 1597 O O . SER A 1 206 ? 3.086 -6.275 -14.652 1.00 68.69 206 SER A O 1
ATOM 1599 N N . GLU A 1 207 ? 1.138 -6.179 -13.560 1.00 76.56 207 GLU A N 1
ATOM 1600 C CA . GLU A 1 207 ? 0.450 -7.254 -14.265 1.00 76.56 207 GLU A CA 1
ATOM 1601 C C . GLU A 1 207 ? 0.219 -6.864 -15.727 1.00 76.56 207 GLU A C 1
ATOM 1603 O O . GLU A 1 207 ? 0.497 -7.650 -16.635 1.00 76.56 207 GLU A O 1
ATOM 1608 N N . ALA A 1 208 ? -0.178 -5.607 -15.966 1.00 78.12 208 ALA A N 1
ATOM 1609 C CA . ALA A 1 208 ? -0.266 -5.049 -17.313 1.00 78.12 208 ALA A CA 1
ATOM 1610 C C . ALA A 1 208 ? 1.076 -5.137 -18.059 1.00 78.12 208 ALA A C 1
ATOM 1612 O O . ALA A 1 208 ? 1.120 -5.517 -19.232 1.00 78.12 208 ALA A O 1
ATOM 1613 N N . PHE A 1 209 ? 2.180 -4.825 -17.374 1.00 78.56 209 PHE A N 1
ATOM 1614 C CA . PHE A 1 209 ? 3.527 -4.933 -17.928 1.00 78.56 209 PHE A CA 1
ATOM 1615 C C . PHE A 1 209 ? 3.894 -6.377 -18.300 1.00 78.56 209 PHE A C 1
ATOM 1617 O O . PHE A 1 209 ? 4.414 -6.604 -19.395 1.00 78.56 209 PHE A O 1
ATOM 1624 N N . PHE A 1 210 ? 3.624 -7.356 -17.431 1.00 78.12 210 PHE A N 1
ATOM 1625 C CA . PHE A 1 210 ? 3.954 -8.756 -17.714 1.00 78.12 210 PHE A CA 1
ATOM 1626 C C . PHE A 1 210 ? 3.210 -9.290 -18.938 1.00 78.12 210 PHE A C 1
ATOM 1628 O O . PHE A 1 210 ? 3.799 -10.020 -19.740 1.00 78.12 210 PHE A O 1
ATOM 1635 N N . GLU A 1 211 ? 1.958 -8.881 -19.132 1.00 83.00 211 GLU A N 1
ATOM 1636 C CA . GLU A 1 211 ? 1.190 -9.288 -20.305 1.00 83.00 211 GLU A CA 1
ATOM 1637 C C . GLU A 1 211 ? 1.681 -8.622 -21.599 1.00 83.00 211 GLU A C 1
ATOM 1639 O O . GLU A 1 211 ? 1.835 -9.296 -22.627 1.00 83.00 211 GLU A O 1
ATOM 1644 N N . GLU A 1 212 ? 2.036 -7.332 -21.560 1.00 82.56 212 GLU A N 1
ATOM 1645 C CA . GLU A 1 212 ? 2.590 -6.626 -22.726 1.00 82.56 212 GLU A CA 1
ATOM 1646 C C . GLU A 1 212 ? 4.032 -7.017 -23.069 1.00 82.56 212 GLU A C 1
ATOM 1648 O O . GLU A 1 212 ? 4.442 -6.889 -24.229 1.00 82.56 212 GLU A O 1
ATOM 1653 N N . ARG A 1 213 ? 4.798 -7.546 -22.105 1.00 74.94 213 ARG A N 1
ATOM 1654 C CA . ARG A 1 213 ? 6.182 -8.005 -22.315 1.00 74.94 213 ARG A CA 1
ATOM 1655 C C . ARG A 1 213 ? 6.283 -8.982 -23.486 1.00 74.94 213 ARG A C 1
ATOM 1657 O O . ARG A 1 213 ? 7.216 -8.898 -24.282 1.00 74.94 213 ARG A O 1
ATOM 1664 N N . SER A 1 214 ? 5.303 -9.871 -23.629 1.00 71.56 214 SER A N 1
ATOM 1665 C CA . SER A 1 214 ? 5.257 -10.858 -24.712 1.00 71.56 214 SER A CA 1
ATOM 1666 C C . SER A 1 214 ? 5.213 -10.218 -26.114 1.00 71.56 214 SER A C 1
ATOM 1668 O O . SER A 1 214 ? 5.946 -10.631 -27.014 1.00 71.56 214 SER A O 1
ATOM 1670 N N . ASP A 1 215 ? 4.425 -9.154 -26.297 1.00 74.38 215 ASP A N 1
ATOM 1671 C CA . ASP A 1 215 ? 4.318 -8.409 -27.561 1.00 74.38 215 ASP A CA 1
ATOM 1672 C C . ASP A 1 215 ? 5.536 -7.497 -27.798 1.00 74.38 215 ASP A C 1
ATOM 1674 O O . ASP A 1 215 ? 5.887 -7.187 -28.944 1.00 74.38 215 ASP A O 1
ATOM 1678 N N . TYR A 1 216 ? 6.219 -7.065 -26.734 1.00 69.94 216 TYR A N 1
ATOM 1679 C CA . TYR A 1 216 ? 7.505 -6.377 -26.855 1.00 69.94 216 TYR A CA 1
ATOM 1680 C C . TYR A 1 216 ? 8.576 -7.303 -27.435 1.00 69.94 216 TYR A C 1
ATOM 1682 O O . TYR A 1 216 ? 9.195 -6.957 -28.443 1.00 69.94 216 TYR A O 1
ATOM 1690 N N . LEU A 1 217 ? 8.747 -8.493 -26.851 1.00 68.12 217 LEU A N 1
ATOM 1691 C CA . LEU A 1 217 ? 9.814 -9.426 -27.227 1.00 68.12 217 LEU A CA 1
ATOM 1692 C C . LEU A 1 217 ? 9.700 -9.910 -28.682 1.00 68.12 217 LEU A C 1
ATOM 1694 O O . LEU A 1 217 ? 10.713 -10.185 -29.319 1.00 68.12 217 LEU A O 1
ATOM 1698 N N . GLN A 1 218 ? 8.491 -9.952 -29.252 1.00 70.69 218 GLN A N 1
ATOM 1699 C CA . GLN A 1 218 ? 8.314 -10.326 -30.659 1.00 70.69 218 GLN A CA 1
ATOM 1700 C C . GLN A 1 218 ? 8.727 -9.237 -31.656 1.00 70.69 218 GLN A C 1
ATOM 1702 O O . GLN A 1 218 ? 9.157 -9.546 -32.770 1.00 70.69 218 GLN A O 1
ATOM 1707 N N . LYS A 1 219 ? 8.540 -7.959 -31.308 1.00 74.44 219 LYS A N 1
ATOM 1708 C CA . LYS A 1 219 ? 8.851 -6.816 -32.181 1.00 74.44 219 LYS A CA 1
ATOM 1709 C C . LYS A 1 219 ? 9.370 -5.659 -31.334 1.00 74.44 219 LYS A C 1
ATOM 1711 O O . LYS A 1 219 ? 8.614 -4.705 -31.100 1.00 74.44 219 LYS A O 1
ATOM 1716 N N . PRO A 1 220 ? 10.634 -5.723 -30.889 1.00 67.06 220 PRO A N 1
ATOM 1717 C CA . PRO A 1 220 ? 11.202 -4.666 -30.080 1.00 67.06 220 PRO A CA 1
ATOM 1718 C C . PRO A 1 220 ? 11.233 -3.366 -30.879 1.00 67.06 220 PRO A C 1
ATOM 1720 O O . PRO A 1 220 ? 11.637 -3.313 -32.043 1.00 67.06 220 PRO A O 1
ATOM 1723 N N . SER A 1 221 ? 10.758 -2.294 -30.256 1.00 74.81 221 SER A N 1
ATOM 1724 C CA . SER A 1 221 ? 10.843 -0.950 -30.815 1.00 74.81 221 SER A CA 1
ATOM 1725 C C . SER A 1 221 ? 11.077 0.046 -29.694 1.00 74.81 221 SER A C 1
ATOM 1727 O O . SER A 1 221 ? 10.588 -0.147 -28.581 1.00 74.81 221 SER A O 1
ATOM 1729 N N . VAL A 1 222 ? 11.781 1.134 -30.006 1.00 66.50 222 VAL A N 1
ATOM 1730 C CA . VAL A 1 222 ? 12.064 2.216 -29.050 1.00 66.50 222 VAL A CA 1
ATOM 1731 C C . VAL A 1 222 ? 10.771 2.748 -28.427 1.00 66.50 222 VAL A C 1
ATOM 1733 O O . VAL A 1 222 ? 10.706 2.941 -27.219 1.00 66.50 222 VAL A O 1
ATOM 1736 N N . LYS A 1 223 ? 9.718 2.906 -29.243 1.00 74.00 223 LYS A N 1
ATOM 1737 C CA . LYS A 1 223 ? 8.394 3.334 -28.780 1.00 74.00 223 LYS A CA 1
ATOM 1738 C C . LYS A 1 223 ? 7.799 2.343 -27.777 1.00 74.00 223 LYS A C 1
ATOM 1740 O O . LYS A 1 223 ? 7.442 2.747 -26.681 1.00 74.00 223 LYS A O 1
ATOM 1745 N N . LYS A 1 224 ? 7.763 1.049 -28.119 1.00 75.69 224 LYS A N 1
ATOM 1746 C CA . LYS A 1 224 ? 7.233 0.025 -27.209 1.00 75.69 224 LYS A CA 1
ATOM 1747 C C . LYS A 1 224 ? 8.039 -0.062 -25.913 1.00 75.69 224 LYS A C 1
ATOM 1749 O O . LYS A 1 224 ? 7.433 -0.268 -24.877 1.00 75.69 224 LYS A O 1
ATOM 1754 N N . LEU A 1 225 ? 9.367 0.114 -25.947 1.00 68.94 225 LEU A N 1
ATOM 1755 C CA . LEU A 1 225 ? 10.159 0.134 -24.714 1.00 68.94 225 LEU A CA 1
ATOM 1756 C C . LEU A 1 225 ? 9.814 1.357 -23.859 1.00 68.94 225 LEU A C 1
ATOM 1758 O O . LEU A 1 225 ? 9.664 1.225 -22.653 1.00 68.94 225 LEU A O 1
ATOM 1762 N N . HIS A 1 226 ? 9.662 2.534 -24.467 1.00 68.94 226 HIS A N 1
ATOM 1763 C CA . HIS A 1 226 ? 9.237 3.736 -23.750 1.00 68.94 226 HIS A CA 1
ATOM 1764 C C . HIS A 1 226 ? 7.867 3.547 -23.077 1.00 68.94 226 HIS A C 1
ATOM 1766 O O . HIS A 1 226 ? 7.699 3.915 -21.914 1.00 68.94 226 HIS A O 1
ATOM 1772 N N . ASP A 1 227 ? 6.911 2.932 -23.777 1.00 75.44 227 ASP A N 1
ATOM 1773 C CA . ASP A 1 227 ? 5.587 2.609 -23.233 1.00 75.44 227 ASP A CA 1
ATOM 1774 C C . ASP A 1 227 ? 5.704 1.621 -22.053 1.00 75.44 227 ASP A C 1
ATOM 1776 O O . ASP A 1 227 ? 5.128 1.845 -20.988 1.00 75.44 227 ASP A O 1
ATOM 1780 N N . LEU A 1 228 ? 6.550 0.595 -22.195 1.00 69.94 228 LEU A N 1
ATOM 1781 C CA . LEU A 1 228 ? 6.873 -0.384 -21.153 1.00 69.94 228 LEU A CA 1
ATOM 1782 C C . LEU A 1 228 ? 7.471 0.271 -19.895 1.00 69.94 228 LEU A C 1
ATOM 1784 O O . LEU A 1 228 ? 7.075 -0.015 -18.770 1.00 69.94 228 LEU A O 1
ATOM 1788 N N . LEU A 1 229 ? 8.429 1.176 -20.083 1.00 68.38 229 LEU A N 1
ATOM 1789 C CA . LEU A 1 229 ? 9.087 1.895 -18.992 1.00 68.38 229 LEU A CA 1
ATOM 1790 C C . LEU A 1 229 ? 8.148 2.875 -18.311 1.00 68.38 229 LEU A C 1
ATOM 1792 O O . LEU A 1 229 ? 8.228 3.046 -17.098 1.00 68.38 229 LEU A O 1
ATOM 1796 N N . SER A 1 230 ? 7.247 3.482 -19.082 1.00 71.69 230 SER A N 1
ATOM 1797 C CA . SER A 1 230 ? 6.186 4.319 -18.538 1.00 71.69 230 SER A CA 1
ATOM 1798 C C . SER A 1 230 ? 5.272 3.480 -17.644 1.00 71.69 230 SER A C 1
ATOM 1800 O O . SER A 1 230 ? 5.048 3.867 -16.504 1.00 71.69 230 SER A O 1
ATOM 1802 N N . LEU A 1 231 ? 4.827 2.300 -18.090 1.00 67.56 231 LEU A N 1
ATOM 1803 C CA . LEU A 1 231 ? 4.022 1.369 -17.282 1.00 67.56 231 LEU A CA 1
ATOM 1804 C C . LEU A 1 231 ? 4.718 0.984 -15.968 1.00 67.56 231 LEU A C 1
ATOM 1806 O O . LEU A 1 231 ? 4.134 1.107 -14.892 1.00 67.56 231 LEU A O 1
ATOM 1810 N N . LEU A 1 232 ? 5.988 0.586 -16.033 1.00 65.25 232 LEU A N 1
ATOM 1811 C CA . LEU A 1 232 ? 6.740 0.212 -14.835 1.00 65.25 232 LEU A CA 1
ATOM 1812 C C . LEU A 1 232 ? 6.996 1.388 -13.892 1.00 65.25 232 LEU A C 1
ATOM 1814 O O . LEU A 1 232 ? 6.938 1.204 -12.677 1.00 65.25 232 LEU A O 1
ATOM 1818 N N . ALA A 1 233 ? 7.242 2.592 -14.414 1.00 64.06 233 ALA A N 1
ATOM 1819 C CA . ALA A 1 233 ? 7.399 3.784 -13.584 1.00 64.06 233 ALA A CA 1
ATOM 1820 C C . ALA A 1 233 ? 6.141 4.069 -12.742 1.00 64.06 233 ALA A C 1
ATOM 1822 O O . ALA A 1 233 ? 6.266 4.558 -11.620 1.00 64.06 233 ALA A O 1
ATOM 1823 N N . HIS A 1 234 ? 4.954 3.712 -13.250 1.00 65.12 234 HIS A N 1
ATOM 1824 C CA . HIS A 1 234 ? 3.681 3.841 -12.532 1.00 65.12 234 HIS A CA 1
ATOM 1825 C C . HIS A 1 234 ? 3.399 2.676 -11.572 1.00 65.12 234 HIS A C 1
ATOM 1827 O O . HIS A 1 234 ? 2.667 2.862 -10.606 1.00 65.12 234 HIS A O 1
ATOM 1833 N N . SER A 1 235 ? 3.993 1.497 -11.790 1.00 64.69 235 SER A N 1
ATOM 1834 C CA . SER A 1 235 ? 3.738 0.302 -10.966 1.00 64.69 235 SER A CA 1
ATOM 1835 C C . SER A 1 235 ? 4.253 0.381 -9.528 1.00 64.69 235 SER A C 1
ATOM 1837 O O . SER A 1 235 ? 3.873 -0.438 -8.700 1.00 64.69 235 SER A O 1
ATOM 1839 N N . GLY A 1 236 ? 5.138 1.331 -9.212 1.00 64.81 236 GLY A N 1
ATOM 1840 C CA . GLY A 1 236 ? 5.807 1.400 -7.907 1.00 64.81 236 GLY A CA 1
ATOM 1841 C C . GLY A 1 236 ? 6.820 0.270 -7.655 1.00 64.81 236 GLY A C 1
ATOM 1842 O O . GLY A 1 236 ? 7.699 0.428 -6.808 1.00 64.81 236 GLY A O 1
ATOM 1843 N N . ASP A 1 237 ? 6.778 -0.814 -8.434 1.00 70.19 237 ASP A N 1
ATOM 1844 C CA . ASP A 1 237 ? 7.669 -1.967 -8.332 1.00 70.19 237 ASP A CA 1
ATOM 1845 C C . ASP A 1 237 ? 8.934 -1.790 -9.187 1.00 70.19 237 ASP A C 1
ATOM 1847 O O . ASP A 1 237 ? 9.125 -2.328 -10.283 1.00 70.19 237 ASP A O 1
ATOM 1851 N N . LYS A 1 238 ? 9.828 -0.955 -8.664 1.00 69.88 238 LYS A N 1
ATOM 1852 C CA . LYS A 1 238 ? 11.070 -0.598 -9.346 1.00 69.88 238 LYS A CA 1
ATOM 1853 C C . LYS A 1 238 ? 12.151 -1.689 -9.263 1.00 69.88 238 LYS A C 1
ATOM 1855 O O . LYS A 1 238 ? 13.076 -1.669 -10.074 1.00 69.88 238 LYS A O 1
ATOM 1860 N N . GLU A 1 239 ? 12.053 -2.616 -8.311 1.00 68.94 239 GLU A N 1
ATOM 1861 C CA . GLU A 1 239 ? 12.959 -3.771 -8.164 1.00 68.94 239 GLU A CA 1
ATOM 1862 C C . GLU A 1 239 ? 12.739 -4.768 -9.306 1.00 68.94 239 GLU A C 1
ATOM 1864 O O . GLU A 1 239 ? 13.701 -5.221 -9.935 1.00 68.94 239 GLU A O 1
ATOM 1869 N N . THR A 1 240 ? 11.477 -5.024 -9.660 1.00 72.81 240 THR A N 1
ATOM 1870 C CA . THR A 1 240 ? 11.122 -5.858 -10.815 1.00 72.81 240 THR A CA 1
ATOM 1871 C C . THR A 1 240 ? 11.637 -5.254 -12.123 1.00 72.81 240 THR A C 1
ATOM 1873 O O . THR A 1 240 ? 12.185 -5.977 -12.959 1.00 72.81 240 THR A O 1
ATOM 1876 N N . LEU A 1 241 ? 11.573 -3.925 -12.282 1.00 70.50 241 LEU A N 1
ATOM 1877 C CA . LEU A 1 241 ? 12.160 -3.228 -13.434 1.00 70.50 241 LEU A CA 1
ATOM 1878 C C . LEU A 1 241 ? 13.676 -3.416 -13.516 1.00 70.50 241 LEU A C 1
ATOM 1880 O O . LEU A 1 241 ? 14.204 -3.748 -14.578 1.00 70.50 241 LEU A O 1
ATOM 1884 N N . ILE A 1 242 ? 14.379 -3.190 -12.405 1.00 68.62 242 ILE A N 1
ATOM 1885 C CA . ILE A 1 242 ? 15.831 -3.353 -12.345 1.00 68.62 242 ILE A CA 1
ATOM 1886 C C . ILE A 1 242 ? 16.185 -4.802 -12.667 1.00 68.62 242 ILE A C 1
ATOM 1888 O O . ILE A 1 242 ? 17.016 -5.043 -13.535 1.00 68.62 242 ILE A O 1
ATOM 1892 N N . THR A 1 243 ? 15.512 -5.766 -12.048 1.00 77.00 243 THR A N 1
ATOM 1893 C CA . THR A 1 243 ? 15.751 -7.193 -12.278 1.00 77.00 243 THR A CA 1
ATOM 1894 C C . THR A 1 243 ? 15.509 -7.575 -13.735 1.00 77.00 243 THR A C 1
ATOM 1896 O O . THR A 1 243 ? 16.370 -8.212 -14.340 1.00 77.00 243 THR A O 1
ATOM 1899 N N . PHE A 1 244 ? 14.403 -7.135 -14.340 1.00 76.44 244 PHE A N 1
ATOM 1900 C CA . PHE A 1 244 ? 14.098 -7.380 -15.751 1.00 76.44 244 PHE A CA 1
ATOM 1901 C C . PHE A 1 244 ? 15.171 -6.791 -16.667 1.00 76.44 244 PHE A C 1
ATOM 1903 O O . PHE A 1 244 ? 15.740 -7.497 -17.501 1.00 76.44 244 PHE A O 1
ATOM 1910 N N . LEU A 1 245 ? 15.511 -5.513 -16.467 1.00 74.06 245 LEU A N 1
ATOM 1911 C CA . LEU A 1 245 ? 16.559 -4.866 -17.246 1.00 74.06 245 LEU A CA 1
ATOM 1912 C C . LEU A 1 245 ? 17.892 -5.584 -17.052 1.00 74.06 245 LEU A C 1
ATOM 1914 O O . LEU A 1 245 ? 18.636 -5.735 -18.009 1.00 74.06 245 LEU A O 1
ATOM 1918 N N . LEU A 1 246 ? 18.224 -6.058 -15.857 1.00 69.19 246 LEU A N 1
ATOM 1919 C CA . LEU A 1 246 ? 19.510 -6.702 -15.600 1.00 69.19 246 LEU A CA 1
ATOM 1920 C C . LEU A 1 246 ? 19.607 -8.135 -16.131 1.00 69.19 246 LEU A C 1
ATOM 1922 O O . LEU A 1 246 ? 20.702 -8.533 -16.526 1.00 69.19 246 LEU A O 1
ATOM 1926 N N . THR A 1 247 ? 18.506 -8.880 -16.165 1.00 74.62 247 THR A N 1
ATOM 1927 C CA . THR A 1 247 ? 18.496 -10.307 -16.534 1.00 74.62 247 THR A CA 1
ATOM 1928 C C . THR A 1 247 ? 18.313 -10.552 -18.029 1.00 74.62 247 THR A C 1
ATOM 1930 O O . THR A 1 247 ? 18.867 -11.514 -18.554 1.00 74.62 247 THR A O 1
ATOM 1933 N N . GLU A 1 248 ? 17.603 -9.680 -18.744 1.00 76.06 248 GLU A N 1
ATOM 1934 C CA . GLU A 1 248 ? 17.361 -9.870 -20.177 1.00 76.06 248 GLU A CA 1
ATOM 1935 C C . GLU A 1 248 ? 18.592 -9.575 -21.047 1.00 76.06 248 GLU A C 1
ATOM 1937 O O . GLU A 1 248 ? 19.300 -8.565 -20.887 1.00 76.06 248 GLU A O 1
ATOM 1942 N N . SER A 1 249 ? 18.833 -10.480 -21.999 1.00 71.31 249 SER A N 1
ATOM 1943 C CA . SER A 1 249 ? 19.828 -10.335 -23.056 1.00 71.31 249 SER A CA 1
ATOM 1944 C C . SER A 1 249 ? 19.244 -9.505 -24.195 1.00 71.31 249 SER A C 1
ATOM 1946 O O . SER A 1 249 ? 18.296 -9.919 -24.852 1.00 71.31 249 SER A O 1
ATOM 1948 N N . PHE A 1 250 ? 19.842 -8.349 -24.460 1.00 72.69 250 PHE A N 1
ATOM 1949 C CA . PHE A 1 250 ? 19.396 -7.423 -25.498 1.00 72.69 250 PHE A CA 1
ATOM 1950 C C . PHE A 1 250 ? 20.293 -7.523 -26.738 1.00 72.69 250 PHE A C 1
ATOM 1952 O O . PHE A 1 250 ? 21.499 -7.766 -26.630 1.00 72.69 250 PHE A O 1
ATOM 1959 N N . THR A 1 251 ? 19.726 -7.299 -27.924 1.00 76.50 251 THR A N 1
ATOM 1960 C CA . THR A 1 251 ? 20.493 -7.163 -29.172 1.00 76.50 251 THR A CA 1
ATOM 1961 C C . THR A 1 251 ? 21.394 -5.922 -29.130 1.00 76.50 251 THR A C 1
ATOM 1963 O O . THR A 1 251 ? 21.167 -5.003 -28.347 1.00 76.50 251 THR A O 1
ATOM 1966 N N . GLU A 1 252 ? 22.415 -5.828 -29.991 1.00 74.88 252 GLU A N 1
ATOM 1967 C CA . GLU A 1 252 ? 23.348 -4.680 -29.978 1.00 74.88 252 GLU A CA 1
ATOM 1968 C C . GLU A 1 252 ? 22.654 -3.316 -30.121 1.00 74.88 252 GLU A C 1
ATOM 1970 O O . GLU A 1 252 ? 23.074 -2.346 -29.493 1.00 74.88 252 GLU A O 1
ATOM 1975 N N . ARG A 1 253 ? 21.562 -3.242 -30.897 1.00 68.25 253 ARG A N 1
ATOM 1976 C CA . ARG A 1 253 ? 20.753 -2.017 -31.032 1.00 68.25 253 ARG A CA 1
ATOM 1977 C C . ARG A 1 253 ? 19.995 -1.671 -29.752 1.00 68.25 253 ARG A C 1
ATOM 1979 O O . ARG A 1 253 ? 19.773 -0.500 -29.467 1.00 68.25 253 ARG A O 1
ATOM 1986 N N . GLU A 1 254 ? 19.605 -2.678 -28.987 1.00 75.88 254 GLU A N 1
ATOM 1987 C CA . GLU A 1 254 ? 18.865 -2.517 -27.741 1.00 75.88 254 GLU A CA 1
ATOM 1988 C C . GLU A 1 254 ? 19.782 -2.295 -26.536 1.00 75.88 254 GLU A C 1
ATOM 1990 O O . GLU A 1 254 ? 19.344 -1.710 -25.552 1.00 75.88 254 GLU A O 1
ATOM 1995 N N . VAL A 1 255 ? 21.057 -2.694 -26.602 1.00 82.06 255 VAL A N 1
ATOM 1996 C CA . VAL A 1 255 ? 22.043 -2.409 -25.546 1.00 82.06 255 VAL A CA 1
ATOM 1997 C C . VAL A 1 255 ? 22.198 -0.903 -25.332 1.00 82.06 255 VAL A C 1
ATOM 1999 O O . VAL A 1 255 ? 22.305 -0.464 -24.190 1.00 82.06 255 VAL A O 1
ATOM 2002 N N . GLU A 1 256 ? 22.180 -0.099 -26.395 1.00 81.19 256 GLU A N 1
ATOM 2003 C CA . GLU A 1 256 ? 22.287 1.358 -26.255 1.00 81.19 256 GLU A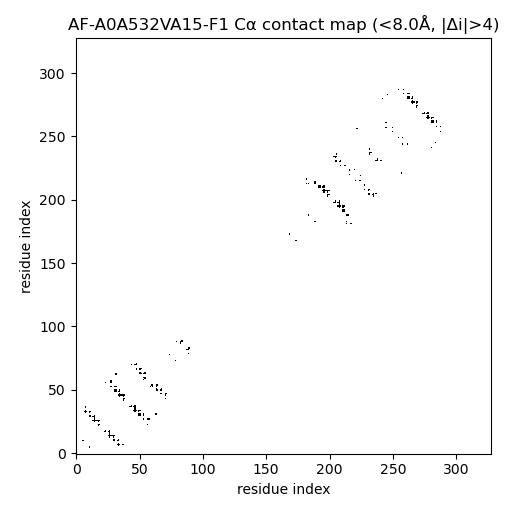 CA 1
ATOM 2004 C C . GLU A 1 256 ? 21.033 1.958 -25.614 1.00 81.19 256 GLU A C 1
ATOM 2006 O O . GLU A 1 256 ? 21.117 2.793 -24.717 1.00 81.19 256 GLU A O 1
ATOM 2011 N N . LEU A 1 257 ? 19.866 1.440 -25.990 1.00 77.06 257 LEU A N 1
ATOM 2012 C CA . LEU A 1 257 ? 18.602 1.825 -25.384 1.00 77.06 257 LEU A CA 1
ATOM 2013 C C . LEU A 1 257 ? 18.554 1.421 -23.899 1.00 77.06 257 LEU A C 1
ATOM 2015 O O . LEU A 1 257 ? 18.225 2.238 -23.048 1.00 77.06 257 LEU A O 1
ATOM 2019 N N . LYS A 1 258 ? 18.991 0.203 -23.563 1.00 82.50 258 LYS A N 1
ATOM 2020 C CA . LYS A 1 258 ? 19.157 -0.282 -22.186 1.00 82.50 258 LYS A CA 1
ATOM 2021 C C . LYS A 1 258 ? 20.061 0.640 -21.366 1.00 82.50 258 LYS A C 1
ATOM 2023 O O . LYS A 1 258 ? 19.756 0.904 -20.205 1.00 82.50 258 LYS A O 1
ATOM 2028 N N . LYS A 1 259 ? 21.152 1.154 -21.948 1.00 86.31 259 LYS A N 1
ATOM 2029 C CA . LYS A 1 259 ? 22.028 2.119 -21.268 1.00 86.31 259 LYS A CA 1
ATOM 2030 C C . LYS A 1 259 ? 21.308 3.432 -20.974 1.00 86.31 259 LYS A C 1
ATOM 2032 O O . LYS A 1 259 ? 21.376 3.898 -19.841 1.00 86.31 259 LYS A O 1
ATOM 2037 N N . GLU A 1 260 ? 20.609 4.010 -21.948 1.00 81.75 260 GLU A N 1
ATOM 2038 C CA . GLU A 1 260 ? 19.857 5.256 -21.740 1.00 81.75 260 GLU A CA 1
ATOM 2039 C C . GLU A 1 260 ? 18.799 5.099 -20.641 1.00 81.75 260 GLU A C 1
ATOM 2041 O O . GLU A 1 260 ? 18.674 5.942 -19.755 1.00 81.75 260 GLU A O 1
ATOM 2046 N N . VAL A 1 261 ? 18.112 3.958 -20.621 1.00 79.44 261 VAL A N 1
ATOM 2047 C CA . VAL A 1 261 ? 17.103 3.634 -19.608 1.00 79.44 261 VAL A CA 1
ATOM 2048 C C . VAL A 1 261 ? 17.711 3.487 -18.221 1.00 79.44 261 VAL A C 1
ATOM 2050 O O . VAL A 1 261 ? 17.235 4.109 -17.275 1.00 79.44 261 VAL A O 1
ATOM 2053 N N . LEU A 1 262 ? 18.779 2.697 -18.081 1.00 85.06 262 LEU A N 1
ATOM 2054 C CA . LEU A 1 262 ? 19.472 2.544 -16.800 1.00 85.06 262 LEU A CA 1
ATOM 2055 C C . LEU A 1 262 ? 20.044 3.885 -16.318 1.00 85.06 262 LEU A C 1
ATOM 2057 O O . LEU A 1 262 ? 20.063 4.151 -15.120 1.00 85.06 262 LEU A O 1
ATOM 2061 N N . LYS A 1 263 ? 20.476 4.759 -17.233 1.00 87.31 263 LYS A N 1
ATOM 2062 C CA . LYS A 1 263 ? 20.993 6.090 -16.900 1.00 87.31 263 LYS A CA 1
ATOM 2063 C C . LYS A 1 263 ? 19.888 7.008 -16.377 1.00 87.31 263 LYS A C 1
ATOM 2065 O O . LYS A 1 263 ? 20.084 7.644 -15.343 1.00 87.31 263 LYS A O 1
ATOM 2070 N N . ALA A 1 264 ? 18.734 7.035 -17.046 1.00 79.56 264 ALA A N 1
ATOM 2071 C CA . ALA A 1 264 ? 17.557 7.770 -16.587 1.00 79.56 264 ALA A CA 1
ATOM 2072 C C . ALA A 1 264 ? 17.063 7.248 -15.229 1.00 79.56 264 ALA A C 1
ATOM 2074 O O . ALA A 1 264 ? 16.783 8.035 -14.327 1.00 79.56 264 ALA A O 1
ATOM 2075 N N . LEU A 1 265 ? 17.039 5.922 -15.054 1.00 79.94 265 LEU A N 1
ATOM 2076 C CA . LEU A 1 265 ? 16.645 5.292 -13.799 1.00 79.94 265 LEU A CA 1
ATOM 2077 C C . LEU A 1 265 ? 17.593 5.680 -12.661 1.00 79.94 265 LEU A C 1
ATOM 2079 O O . LEU A 1 265 ? 17.132 6.115 -11.613 1.00 79.94 265 LEU A O 1
ATOM 2083 N N . ALA A 1 266 ? 18.908 5.594 -12.871 1.00 86.31 266 ALA A N 1
ATOM 2084 C CA . ALA A 1 266 ? 19.881 6.020 -11.870 1.00 86.31 266 ALA A CA 1
ATOM 2085 C C . ALA A 1 266 ? 19.667 7.485 -11.450 1.00 86.31 266 ALA A C 1
ATOM 2087 O O . ALA A 1 266 ? 19.667 7.764 -10.256 1.00 86.31 266 ALA A O 1
ATOM 2088 N N . GLY A 1 267 ? 19.422 8.395 -12.404 1.00 81.19 267 GLY A N 1
ATOM 2089 C CA . GLY A 1 267 ? 19.129 9.804 -12.110 1.00 81.19 267 GLY A CA 1
ATOM 2090 C C . GLY A 1 267 ? 17.866 9.986 -11.264 1.00 81.19 267 GLY A C 1
ATOM 2091 O O . GLY A 1 267 ? 17.911 10.637 -10.224 1.00 81.19 267 GLY A O 1
AT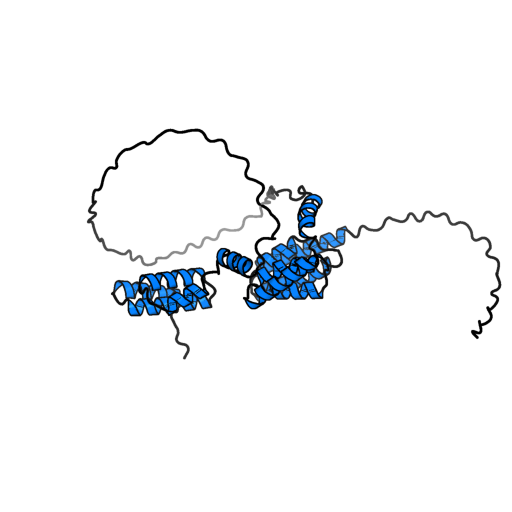OM 2092 N N . ALA A 1 268 ? 16.769 9.322 -11.635 1.00 77.44 268 ALA A N 1
ATOM 2093 C CA . ALA A 1 268 ? 15.524 9.374 -10.869 1.00 77.44 268 ALA A CA 1
ATOM 2094 C C . ALA A 1 268 ? 15.685 8.840 -9.431 1.00 77.44 268 ALA A C 1
ATOM 2096 O O . ALA A 1 268 ? 15.038 9.326 -8.507 1.00 77.44 268 ALA A O 1
ATOM 2097 N N . TYR A 1 269 ? 16.544 7.840 -9.215 1.00 80.12 269 TYR A N 1
ATOM 2098 C CA . TYR A 1 269 ? 16.838 7.321 -7.877 1.00 80.12 269 TYR A CA 1
ATOM 2099 C C . TYR A 1 269 ? 17.708 8.273 -7.042 1.00 80.12 269 TYR A C 1
ATOM 2101 O O . TYR A 1 269 ? 17.495 8.380 -5.833 1.00 80.12 269 TYR A O 1
ATOM 2109 N N . GLU A 1 270 ? 18.650 8.987 -7.662 1.00 87.56 270 GLU A N 1
ATOM 2110 C CA . GLU A 1 270 ? 19.439 10.028 -6.987 1.00 87.56 270 GLU A CA 1
ATOM 2111 C C . GLU A 1 270 ? 18.566 11.198 -6.535 1.00 87.56 270 GLU A C 1
ATOM 2113 O O . GLU A 1 270 ? 18.678 11.625 -5.387 1.00 87.56 270 GLU A O 1
ATOM 2118 N N . GLU A 1 271 ? 17.650 11.659 -7.390 1.00 80.31 271 GLU A N 1
ATOM 2119 C CA . GLU A 1 271 ? 16.688 12.721 -7.058 1.00 80.31 271 GLU A CA 1
ATOM 2120 C C . GLU A 1 271 ? 15.786 12.344 -5.874 1.00 80.31 271 GLU A C 1
ATOM 2122 O O . GLU A 1 271 ? 15.378 13.203 -5.095 1.00 80.31 271 GLU A O 1
ATOM 2127 N N . GLN A 1 272 ? 15.518 11.050 -5.695 1.00 77.88 272 GLN A N 1
ATOM 2128 C CA . GLN A 1 272 ? 14.744 10.515 -4.573 1.00 77.88 272 GLN A CA 1
ATOM 2129 C C . GLN A 1 272 ? 15.584 10.233 -3.315 1.00 77.88 272 GLN A C 1
ATOM 2131 O O . GLN A 1 272 ? 15.056 9.702 -2.340 1.00 77.88 272 GLN A O 1
ATOM 2136 N N . GLY A 1 273 ? 16.887 10.532 -3.319 1.00 87.38 273 GLY A N 1
ATOM 2137 C CA . GLY A 1 273 ? 17.790 10.260 -2.194 1.00 87.38 273 GLY A CA 1
ATOM 2138 C C . GLY A 1 273 ? 18.169 8.783 -2.020 1.00 87.38 273 GLY A C 1
ATOM 2139 O O . GLY A 1 273 ? 18.840 8.423 -1.052 1.00 87.38 273 GLY A O 1
ATOM 2140 N N . ARG A 1 274 ? 17.798 7.905 -2.961 1.00 83.75 274 ARG A N 1
ATOM 2141 C CA . ARG A 1 274 ? 18.097 6.462 -2.935 1.00 83.75 274 ARG A CA 1
ATOM 2142 C C . ARG A 1 274 ? 19.467 6.162 -3.552 1.00 83.75 274 ARG A C 1
ATOM 2144 O O . ARG A 1 274 ? 19.591 5.476 -4.568 1.00 83.75 274 ARG A O 1
ATOM 2151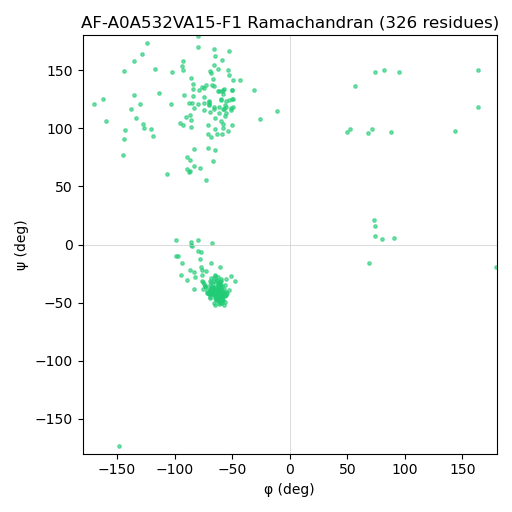 N N . LEU A 1 275 ? 20.520 6.679 -2.920 1.00 91.62 275 LEU A N 1
ATOM 2152 C CA . LEU A 1 275 ? 21.885 6.666 -3.466 1.00 91.62 275 LEU A CA 1
ATOM 2153 C C . LEU A 1 275 ? 22.469 5.255 -3.681 1.00 91.62 275 LEU A C 1
ATOM 2155 O O . LEU A 1 275 ? 23.217 5.045 -4.636 1.00 91.62 275 LEU A O 1
ATOM 2159 N N . GLN A 1 276 ? 22.128 4.278 -2.833 1.00 86.94 276 GLN A N 1
ATOM 2160 C CA . GLN A 1 276 ? 22.647 2.904 -2.951 1.00 86.94 276 GLN A CA 1
ATOM 2161 C C . GLN A 1 276 ? 22.124 2.188 -4.203 1.00 86.94 276 GLN A C 1
ATOM 2163 O O . GLN A 1 276 ? 22.883 1.521 -4.907 1.00 86.94 276 GLN A O 1
ATOM 2168 N N . ASP A 1 277 ? 20.846 2.370 -4.525 1.00 83.19 277 ASP A N 1
ATOM 2169 C CA . ASP A 1 277 ? 20.231 1.745 -5.697 1.00 83.19 277 ASP A CA 1
ATOM 2170 C C . ASP A 1 277 ? 20.740 2.393 -6.987 1.00 83.19 277 ASP A C 1
ATOM 2172 O O . ASP A 1 277 ? 21.119 1.697 -7.931 1.00 83.19 277 ASP A O 1
ATOM 2176 N N . ALA A 1 278 ? 20.866 3.724 -6.994 1.00 88.56 278 ALA A N 1
ATOM 2177 C CA . ALA A 1 278 ? 21.504 4.451 -8.088 1.00 88.56 278 ALA A CA 1
ATOM 2178 C C . ALA A 1 278 ? 22.944 3.971 -8.338 1.00 88.56 278 ALA A C 1
ATOM 2180 O O . ALA A 1 278 ? 23.344 3.774 -9.491 1.00 88.56 278 ALA A O 1
ATOM 2181 N N . LYS A 1 279 ? 23.716 3.722 -7.269 1.00 93.50 279 LYS A N 1
ATOM 2182 C CA . LYS A 1 279 ? 25.076 3.176 -7.360 1.00 93.50 279 LYS A CA 1
ATOM 2183 C C . LYS A 1 279 ? 25.088 1.790 -8.013 1.00 93.50 279 LYS A C 1
ATOM 2185 O O . LYS A 1 279 ? 25.830 1.600 -8.976 1.00 93.50 279 LYS A O 1
ATOM 2190 N N . LYS A 1 280 ? 24.224 0.864 -7.575 1.00 88.75 280 LYS A N 1
ATOM 2191 C CA . LYS A 1 280 ? 24.087 -0.475 -8.189 1.00 88.75 280 LYS A CA 1
ATOM 2192 C C . LYS A 1 280 ? 23.764 -0.386 -9.685 1.00 88.75 280 LYS A C 1
ATOM 2194 O O . LYS A 1 280 ? 24.370 -1.084 -10.500 1.00 88.75 280 LYS A O 1
ATOM 2199 N N . ILE A 1 281 ? 22.842 0.502 -10.068 1.00 87.81 281 ILE A N 1
ATOM 2200 C CA . ILE A 1 281 ? 22.473 0.720 -11.476 1.00 87.81 281 ILE A CA 1
ATOM 2201 C C . ILE A 1 281 ? 23.680 1.233 -12.285 1.00 87.81 281 ILE A C 1
ATOM 2203 O O . ILE A 1 281 ? 23.934 0.755 -13.395 1.00 87.81 281 ILE A O 1
ATOM 2207 N N . ARG A 1 282 ? 24.468 2.165 -11.731 1.00 93.75 282 ARG A N 1
ATOM 2208 C CA . ARG A 1 282 ? 25.679 2.706 -12.377 1.00 93.75 282 ARG A CA 1
ATOM 2209 C C . ARG A 1 282 ? 26.800 1.684 -12.532 1.00 93.75 282 ARG A C 1
ATOM 2211 O O . ARG A 1 282 ? 27.438 1.649 -13.583 1.00 93.75 282 ARG A O 1
ATOM 2218 N N . GLU A 1 283 ? 27.025 0.834 -11.535 1.00 92.81 283 GLU A N 1
ATOM 2219 C CA . GLU A 1 283 ? 27.991 -0.267 -11.639 1.00 92.81 283 GLU A CA 1
ATOM 2220 C C . GLU A 1 283 ? 27.622 -1.198 -12.800 1.00 92.81 283 GLU A C 1
ATOM 2222 O O . GLU A 1 283 ? 28.462 -1.541 -13.634 1.00 92.81 283 GLU A O 1
ATOM 2227 N N . LYS A 1 284 ? 26.335 -1.526 -12.945 1.00 87.06 284 LYS A N 1
ATOM 2228 C CA . LYS A 1 284 ? 25.850 -2.343 -14.064 1.00 87.06 284 LYS A CA 1
ATOM 2229 C C . LYS A 1 284 ? 25.999 -1.638 -15.413 1.00 87.06 284 LYS A C 1
ATOM 2231 O O . LYS A 1 284 ? 26.444 -2.267 -16.374 1.00 87.06 284 LYS A O 1
ATOM 2236 N N . LEU A 1 285 ? 25.725 -0.336 -15.489 1.00 91.44 285 LEU A N 1
ATOM 2237 C CA . LEU A 1 285 ? 26.029 0.474 -16.675 1.00 91.44 285 LEU A CA 1
ATOM 2238 C C . LEU A 1 285 ? 27.507 0.387 -17.080 1.00 91.44 285 LEU A C 1
ATOM 2240 O O . LEU A 1 285 ? 27.804 0.216 -18.265 1.00 91.44 285 LEU A O 1
ATOM 2244 N N . ALA A 1 286 ? 28.425 0.447 -16.111 1.00 92.56 286 ALA A N 1
ATOM 2245 C CA . ALA A 1 286 ? 29.854 0.300 -16.369 1.00 92.56 286 ALA A CA 1
ATOM 2246 C C . ALA A 1 286 ? 30.187 -1.095 -16.929 1.00 92.56 286 ALA A C 1
ATOM 2248 O O . ALA A 1 286 ? 30.895 -1.199 -17.933 1.00 92.56 286 ALA A O 1
ATOM 2249 N N . THR A 1 287 ? 29.602 -2.163 -16.369 1.00 90.06 287 THR A N 1
ATOM 2250 C CA . THR A 1 287 ? 29.803 -3.529 -16.893 1.00 90.06 287 THR A CA 1
ATOM 2251 C C . THR A 1 287 ? 29.301 -3.696 -18.333 1.00 90.06 287 THR A C 1
ATOM 2253 O O . THR A 1 287 ? 29.992 -4.300 -19.160 1.00 90.06 287 THR A O 1
ATOM 2256 N N . LEU A 1 288 ? 28.150 -3.101 -18.675 1.00 87.00 288 LEU A N 1
ATOM 2257 C CA . LEU A 1 288 ? 27.606 -3.102 -20.038 1.00 87.00 288 LEU A CA 1
ATOM 2258 C C . LEU A 1 288 ? 28.523 -2.351 -21.013 1.00 87.00 288 LEU A C 1
ATOM 2260 O O . LEU A 1 288 ? 28.750 -2.811 -22.135 1.00 87.00 288 LEU A O 1
ATOM 2264 N N . ALA A 1 289 ? 29.097 -1.221 -20.590 1.00 87.31 289 ALA A N 1
ATOM 2265 C CA . ALA A 1 289 ? 30.054 -0.473 -21.399 1.00 87.31 289 ALA A CA 1
ATOM 2266 C C . ALA A 1 289 ? 31.311 -1.311 -21.706 1.00 87.31 289 ALA A C 1
ATOM 2268 O O . ALA A 1 289 ? 31.711 -1.417 -22.871 1.00 87.31 289 ALA A O 1
ATOM 2269 N N . SER A 1 290 ? 31.879 -1.993 -20.707 1.00 87.44 290 SER A N 1
ATOM 2270 C CA . SER A 1 290 ? 33.048 -2.865 -20.891 1.00 87.44 290 SER A CA 1
ATOM 2271 C C . SER A 1 290 ? 32.764 -4.075 -21.794 1.00 87.44 290 SER A C 1
ATOM 2273 O O . SER A 1 290 ? 33.617 -4.447 -22.605 1.00 87.44 290 SER A O 1
ATOM 2275 N N . GLN A 1 291 ? 31.565 -4.669 -21.720 1.00 83.94 291 GLN A N 1
ATOM 2276 C CA . GLN A 1 291 ? 31.161 -5.757 -22.624 1.00 83.94 291 GLN A CA 1
ATOM 2277 C C . GLN A 1 291 ? 31.120 -5.308 -24.091 1.00 83.94 291 GLN A C 1
ATOM 2279 O O . GLN A 1 291 ? 31.594 -6.032 -24.969 1.00 83.94 291 GLN A O 1
ATOM 2284 N N . THR A 1 292 ? 30.628 -4.094 -24.368 1.00 81.06 292 THR A N 1
ATOM 2285 C CA . THR A 1 292 ? 30.601 -3.563 -25.744 1.00 81.06 292 THR A CA 1
ATOM 2286 C C . THR A 1 292 ? 31.994 -3.268 -26.311 1.00 81.06 292 THR A C 1
ATOM 2288 O O . THR A 1 292 ? 32.204 -3.400 -27.516 1.00 81.06 292 THR A O 1
ATOM 2291 N N . GLN A 1 293 ? 32.977 -2.940 -25.464 1.00 77.81 293 GLN A N 1
ATOM 2292 C CA . GLN A 1 293 ? 34.359 -2.707 -25.902 1.00 77.81 293 GLN A CA 1
ATOM 2293 C C . GLN A 1 293 ? 35.103 -4.008 -26.236 1.00 77.81 293 GLN A C 1
ATOM 2295 O O . GLN A 1 293 ? 35.822 -4.052 -27.231 1.00 77.81 293 GLN A O 1
ATOM 2300 N N . LYS A 1 294 ? 34.888 -5.095 -25.477 1.00 75.31 294 LYS A N 1
ATOM 2301 C CA . LYS A 1 294 ? 35.554 -6.393 -25.724 1.00 75.31 294 LYS A CA 1
ATOM 2302 C C . LYS A 1 294 ? 35.170 -7.049 -27.059 1.00 75.31 294 LYS A C 1
ATOM 2304 O O . LYS A 1 294 ? 35.971 -7.804 -27.606 1.00 75.31 294 LYS A O 1
ATOM 2309 N N . LYS A 1 295 ? 33.981 -6.760 -27.607 1.00 67.19 295 LYS A N 1
ATOM 2310 C CA . LYS A 1 295 ? 33.553 -7.266 -28.928 1.00 67.19 295 LYS A CA 1
ATOM 2311 C C . LYS A 1 295 ? 34.208 -6.541 -30.106 1.00 67.19 295 LYS A C 1
ATOM 2313 O O . LYS A 1 295 ? 34.339 -7.135 -31.173 1.00 67.19 295 LYS A O 1
ATOM 2318 N N . LYS A 1 296 ? 34.700 -5.311 -29.919 1.00 66.69 296 LYS A N 1
ATOM 2319 C CA . LYS A 1 296 ? 35.573 -4.642 -30.895 1.00 66.69 296 LYS A CA 1
ATOM 2320 C C . LYS A 1 296 ? 36.991 -5.203 -30.773 1.00 66.69 296 LYS A C 1
ATOM 2322 O O . LYS A 1 296 ? 37.912 -4.499 -30.367 1.00 66.69 296 LYS A O 1
ATOM 2327 N N . LYS A 1 297 ? 37.188 -6.486 -31.099 1.00 65.50 297 LYS A N 1
ATOM 2328 C CA . LYS A 1 297 ? 38.550 -6.980 -31.325 1.00 65.50 297 LYS A CA 1
ATOM 2329 C C . LYS A 1 297 ? 39.172 -6.145 -32.455 1.00 65.50 297 LYS A C 1
ATOM 2331 O O . LYS A 1 297 ? 38.504 -5.937 -33.472 1.00 65.50 297 LYS A O 1
ATOM 2336 N N . PRO A 1 298 ? 40.414 -5.658 -32.286 1.00 53.16 298 PRO A N 1
ATOM 2337 C CA . PRO A 1 298 ? 41.138 -4.999 -33.359 1.00 53.16 298 PRO A CA 1
ATOM 2338 C C . PRO A 1 298 ? 41.211 -5.978 -34.522 1.00 53.16 298 PRO A C 1
ATOM 2340 O O . PRO A 1 298 ? 41.445 -7.172 -34.313 1.00 53.16 298 PRO A O 1
ATOM 2343 N N . GLY A 1 299 ? 40.920 -5.470 -35.717 1.00 55.50 299 GLY A N 1
ATOM 2344 C CA . GLY A 1 299 ? 40.849 -6.260 -36.928 1.00 55.50 299 GLY A CA 1
ATOM 2345 C C . GLY A 1 299 ? 42.005 -7.245 -37.022 1.00 55.50 299 GLY A C 1
ATOM 2346 O O . GLY A 1 299 ? 43.149 -6.937 -36.678 1.00 55.50 299 GLY A O 1
ATOM 2347 N N . VAL A 1 300 ? 41.666 -8.432 -37.523 1.00 56.16 300 VAL A N 1
ATOM 2348 C CA . VAL A 1 300 ? 42.529 -9.196 -38.420 1.00 56.16 300 VAL A CA 1
ATOM 2349 C C . VAL A 1 300 ? 43.435 -8.193 -39.131 1.00 56.16 300 VAL A C 1
ATOM 2351 O O . VAL A 1 300 ? 42.947 -7.385 -39.921 1.00 56.16 300 VAL A O 1
ATOM 2354 N N . LYS A 1 301 ? 44.727 -8.172 -38.783 1.00 60.28 301 LYS A N 1
ATOM 2355 C CA . LYS A 1 301 ? 45.723 -7.530 -39.632 1.00 60.28 301 LYS A CA 1
ATOM 2356 C C . LYS A 1 301 ? 45.585 -8.262 -40.957 1.00 60.28 301 LYS A C 1
ATOM 2358 O O . LYS A 1 301 ? 46.000 -9.413 -41.056 1.00 60.28 301 LYS A O 1
ATOM 2363 N N . ILE A 1 302 ? 44.890 -7.652 -41.913 1.00 60.09 302 ILE A N 1
ATOM 2364 C CA . ILE A 1 302 ? 44.949 -8.084 -43.300 1.00 60.09 302 ILE A CA 1
ATOM 2365 C C . ILE A 1 302 ? 46.438 -8.028 -43.604 1.00 60.09 302 ILE A C 1
ATOM 2367 O O . ILE A 1 302 ? 47.061 -6.975 -43.486 1.00 60.09 302 ILE A O 1
ATOM 2371 N N . ILE A 1 303 ? 47.021 -9.199 -43.823 1.00 56.28 303 ILE A N 1
ATOM 2372 C CA . ILE A 1 303 ? 48.394 -9.337 -44.268 1.00 56.28 303 ILE A CA 1
ATOM 2373 C C . ILE A 1 303 ? 48.413 -8.664 -45.643 1.00 56.28 303 ILE A C 1
ATOM 2375 O O . ILE A 1 303 ? 48.011 -9.262 -46.637 1.00 56.28 303 ILE A O 1
ATOM 2379 N N . GLU A 1 304 ? 48.798 -7.389 -45.691 1.00 53.97 304 GLU A N 1
ATOM 2380 C CA . GLU A 1 304 ? 49.187 -6.684 -46.913 1.00 53.97 304 GLU A CA 1
ATOM 2381 C C . GLU A 1 304 ? 50.561 -7.200 -47.370 1.00 53.97 304 GLU A C 1
ATOM 2383 O O . GLU A 1 304 ? 51.498 -6.439 -47.553 1.00 53.97 304 GLU A O 1
ATOM 2388 N N . ASP A 1 305 ? 50.683 -8.512 -47.563 1.00 57.09 305 ASP A N 1
ATOM 2389 C CA . ASP A 1 305 ? 51.700 -9.093 -48.438 1.00 57.09 305 ASP A CA 1
ATOM 2390 C C . ASP A 1 305 ? 50.981 -9.587 -49.695 1.00 57.09 305 ASP A C 1
ATOM 2392 O O . ASP A 1 305 ? 50.957 -10.772 -50.024 1.00 57.09 305 ASP A O 1
ATOM 2396 N N . VAL A 1 306 ? 50.337 -8.653 -50.400 1.00 52.91 306 VAL A N 1
ATOM 2397 C CA . VAL A 1 306 ? 50.057 -8.843 -51.822 1.00 52.91 306 VAL A CA 1
ATOM 2398 C C . VAL A 1 306 ? 51.266 -8.268 -52.556 1.00 52.91 306 VAL A C 1
ATOM 2400 O O . VAL A 1 306 ? 51.467 -7.050 -52.524 1.00 52.91 306 VAL A O 1
ATOM 2403 N N . PRO A 1 307 ? 52.113 -9.103 -53.182 1.00 56.12 307 PRO A N 1
ATOM 2404 C CA . PRO A 1 307 ? 53.234 -8.610 -53.959 1.00 56.12 307 PRO A CA 1
ATOM 2405 C C . PRO A 1 307 ? 52.708 -7.686 -55.057 1.00 56.12 307 PRO A C 1
ATOM 2407 O O . PRO A 1 307 ? 51.781 -8.033 -55.791 1.00 56.12 307 PRO A O 1
ATOM 2410 N N . ARG A 1 308 ? 53.308 -6.495 -55.148 1.00 52.81 308 ARG A N 1
ATOM 2411 C CA . ARG A 1 308 ? 53.123 -5.552 -56.253 1.00 52.81 308 ARG A CA 1
ATOM 2412 C C . ARG A 1 308 ? 53.410 -6.277 -57.568 1.00 52.81 308 ARG A C 1
ATOM 2414 O O . ARG A 1 308 ? 54.567 -6.418 -57.955 1.00 52.81 308 ARG A O 1
ATOM 2421 N N . LEU A 1 309 ? 52.359 -6.734 -58.240 1.00 50.81 309 LEU A N 1
ATOM 2422 C CA . LEU A 1 309 ? 52.419 -7.027 -59.662 1.00 50.81 309 LEU A CA 1
ATOM 2423 C C . LEU A 1 309 ? 52.528 -5.684 -60.382 1.00 50.81 309 LEU A C 1
ATOM 2425 O O . LEU A 1 309 ? 51.723 -4.775 -60.179 1.00 50.81 309 LEU A O 1
ATOM 2429 N N . SER A 1 310 ? 53.614 -5.572 -61.129 1.00 51.94 310 SER A N 1
ATOM 2430 C CA . SER A 1 310 ? 54.015 -4.458 -61.969 1.00 51.94 310 SER A CA 1
ATOM 2431 C C . SER A 1 310 ? 52.896 -3.982 -62.891 1.00 51.94 310 SER A C 1
ATOM 2433 O O . SER A 1 310 ? 52.141 -4.770 -63.455 1.00 51.94 310 SER A O 1
ATOM 2435 N N . GLU A 1 311 ? 52.845 -2.663 -63.041 1.00 55.88 311 GLU A N 1
ATOM 2436 C CA . GLU A 1 311 ? 52.066 -1.930 -64.028 1.00 55.88 311 GLU A CA 1
ATOM 2437 C C . GLU A 1 311 ? 52.460 -2.378 -65.446 1.00 55.88 311 GLU A C 1
ATOM 2439 O O . GLU A 1 311 ? 53.498 -1.972 -65.958 1.00 55.88 311 GLU A O 1
ATOM 2444 N N . GLU A 1 312 ? 51.630 -3.192 -66.096 1.00 55.25 312 GLU A N 1
ATOM 2445 C CA . GLU A 1 312 ? 51.664 -3.370 -67.549 1.00 55.25 312 GLU A CA 1
ATOM 2446 C C . GLU A 1 312 ? 50.251 -3.207 -68.128 1.00 55.25 312 GLU A C 1
ATOM 2448 O O . GLU A 1 312 ? 49.302 -3.897 -67.760 1.00 55.25 312 GLU A O 1
ATOM 2453 N N . ASP A 1 313 ? 50.157 -2.221 -69.021 1.00 54.72 313 ASP A N 1
ATOM 2454 C CA . ASP A 1 313 ? 49.217 -2.069 -70.128 1.00 54.72 313 ASP A CA 1
ATOM 2455 C C . ASP A 1 313 ? 47.704 -2.173 -69.873 1.00 54.72 313 ASP A C 1
ATOM 2457 O O . ASP A 1 313 ? 47.072 -3.225 -69.960 1.00 54.72 313 ASP A O 1
ATOM 2461 N N . THR A 1 314 ? 47.064 -1.001 -69.778 1.00 49.78 314 THR A N 1
ATOM 2462 C CA . THR A 1 314 ? 45.658 -0.840 -70.187 1.00 49.78 314 THR A CA 1
ATOM 2463 C C . THR A 1 314 ? 45.561 -0.126 -71.543 1.00 49.78 314 THR A C 1
ATOM 2465 O O . THR A 1 314 ? 45.987 1.026 -71.674 1.00 49.78 314 THR A O 1
ATOM 2468 N N . PRO A 1 315 ? 44.954 -0.750 -72.571 1.00 56.06 315 PRO A N 1
ATOM 2469 C CA . PRO A 1 315 ? 44.695 -0.100 -73.847 1.00 56.06 315 PRO A CA 1
ATOM 2470 C C . PRO A 1 315 ? 43.503 0.865 -73.752 1.00 56.06 315 PRO A C 1
ATOM 2472 O O . PRO A 1 315 ? 42.437 0.550 -73.220 1.00 56.06 315 PRO A O 1
ATOM 2475 N N . LYS A 1 316 ? 43.676 2.057 -74.336 1.00 57.53 316 LYS A N 1
ATOM 2476 C CA . LYS A 1 316 ? 42.645 3.089 -74.528 1.00 57.53 316 LYS A CA 1
ATOM 2477 C C . LYS A 1 316 ? 41.469 2.557 -75.365 1.00 57.53 316 LYS A C 1
ATOM 2479 O O . LYS A 1 316 ? 41.485 2.626 -76.593 1.00 57.53 316 LYS A O 1
ATOM 2484 N N . GLY A 1 317 ? 40.418 2.084 -74.699 1.00 60.38 317 GLY A N 1
ATOM 2485 C CA . GLY A 1 317 ? 39.124 1.750 -75.299 1.00 60.38 317 GLY A CA 1
ATOM 2486 C C . GLY A 1 317 ? 38.192 2.964 -75.375 1.00 60.38 317 GLY A C 1
ATOM 2487 O O . GLY A 1 317 ? 37.728 3.477 -74.360 1.00 60.38 317 GLY A O 1
ATOM 2488 N N . LYS A 1 318 ? 37.926 3.429 -76.599 1.00 54.19 318 LYS A N 1
ATOM 2489 C CA . LYS A 1 318 ? 37.038 4.549 -76.952 1.00 54.19 318 LYS A CA 1
ATOM 2490 C C . LYS A 1 318 ? 35.591 4.299 -76.490 1.00 54.19 318 LYS A C 1
ATOM 2492 O O . LYS A 1 318 ? 34.973 3.324 -76.906 1.00 54.19 318 LYS A O 1
ATOM 2497 N N . LYS A 1 319 ? 35.018 5.228 -75.715 1.00 58.16 319 LYS A N 1
ATOM 2498 C CA . LYS A 1 319 ? 33.568 5.308 -75.465 1.00 58.16 319 LYS A CA 1
ATOM 2499 C C . LYS A 1 319 ? 32.849 5.763 -76.745 1.00 58.16 319 LYS A C 1
ATOM 2501 O O . LYS A 1 319 ? 33.113 6.860 -77.230 1.00 58.16 319 LYS A O 1
ATOM 2506 N N . LYS A 1 320 ? 31.940 4.936 -77.272 1.00 65.62 320 LYS A N 1
ATOM 2507 C CA . LYS A 1 320 ? 30.864 5.372 -78.181 1.00 65.62 320 LYS A CA 1
ATOM 2508 C C . LYS A 1 320 ? 29.686 5.894 -77.338 1.00 65.62 320 LYS A C 1
ATOM 2510 O O . LYS A 1 320 ? 29.377 5.256 -76.331 1.00 65.62 320 LYS A O 1
ATOM 2515 N N . PRO A 1 321 ? 29.031 7.004 -77.715 1.00 64.56 321 PRO A N 1
ATOM 2516 C CA . PRO A 1 321 ? 27.760 7.403 -77.119 1.00 64.56 321 PRO A CA 1
ATOM 2517 C C . PRO A 1 321 ? 26.635 6.481 -77.613 1.00 64.56 321 PRO A C 1
ATOM 2519 O O . PRO A 1 321 ? 26.601 6.121 -78.788 1.00 64.56 321 PRO A O 1
ATOM 2522 N N . ALA A 1 322 ? 25.757 6.071 -76.698 1.00 65.00 322 ALA A N 1
ATOM 2523 C CA . ALA A 1 322 ? 24.534 5.338 -77.003 1.00 65.00 322 ALA A CA 1
ATOM 2524 C C . ALA A 1 322 ? 23.426 6.327 -77.394 1.00 65.00 322 ALA A C 1
ATOM 2526 O O . ALA A 1 322 ? 23.246 7.346 -76.723 1.00 65.00 322 ALA A O 1
ATOM 2527 N N . ASP A 1 323 ? 22.713 6.013 -78.473 1.00 67.56 323 ASP A N 1
ATOM 2528 C CA . ASP A 1 323 ? 21.570 6.775 -78.969 1.00 67.56 323 ASP A CA 1
ATOM 2529 C C . ASP A 1 323 ? 20.349 6.668 -78.031 1.00 67.56 323 ASP A C 1
ATOM 2531 O O . ASP A 1 323 ? 20.159 5.641 -77.368 1.00 67.56 323 ASP A O 1
ATOM 2535 N N . PRO A 1 324 ? 19.497 7.709 -77.967 1.00 72.06 324 PRO A N 1
ATOM 2536 C CA . PRO A 1 324 ? 18.300 7.718 -77.137 1.00 72.06 324 PRO A CA 1
ATOM 2537 C C . PRO A 1 324 ? 17.184 6.843 -77.727 1.00 72.06 324 PRO A C 1
ATOM 2539 O O . PRO A 1 324 ? 16.757 7.018 -78.868 1.00 72.06 324 PRO A O 1
ATOM 2542 N N . ILE A 1 325 ? 16.676 5.924 -76.905 1.00 69.56 325 ILE A N 1
ATOM 2543 C CA . ILE A 1 325 ? 15.497 5.096 -77.179 1.00 69.56 325 ILE A CA 1
ATOM 2544 C C . ILE A 1 325 ? 14.262 6.007 -77.239 1.00 69.56 325 ILE A C 1
ATOM 2546 O O . ILE A 1 325 ? 13.894 6.622 -76.238 1.00 69.56 325 ILE A O 1
ATOM 2550 N N . GLN A 1 326 ? 13.614 6.082 -78.403 1.00 66.88 326 GLN A N 1
ATOM 2551 C CA . GLN A 1 326 ? 12.261 6.624 -78.532 1.00 66.88 326 GLN A CA 1
ATOM 2552 C C . GLN A 1 326 ? 11.252 5.511 -78.223 1.00 66.88 326 GLN A C 1
ATOM 2554 O O . GLN A 1 326 ? 11.265 4.467 -78.872 1.00 66.88 326 GLN A O 1
ATOM 2559 N N . PHE A 1 327 ? 10.394 5.737 -77.229 1.00 61.88 327 PHE A N 1
ATOM 2560 C CA . PHE A 1 327 ? 9.184 4.944 -77.019 1.00 61.88 327 PHE A CA 1
ATOM 2561 C C . PHE A 1 327 ? 8.073 5.504 -77.915 1.00 61.88 327 PHE A C 1
ATOM 2563 O O . PHE A 1 327 ? 7.807 6.707 -77.880 1.00 61.88 327 PHE A O 1
ATOM 2570 N N . VAL A 1 328 ? 7.456 4.622 -78.702 1.00 70.44 328 VAL A N 1
ATOM 2571 C CA . VAL A 1 328 ? 6.175 4.826 -79.394 1.00 70.44 328 VAL A CA 1
ATOM 2572 C C . VAL A 1 328 ? 5.163 3.897 -78.747 1.00 70.44 328 VAL A C 1
ATOM 2574 O O . VAL A 1 328 ? 5.548 2.736 -78.477 1.00 70.44 328 VAL A O 1
#

Mean predicted aligned error: 19.63 Å

Nearest PDB structures (foldseek):
  2ifu-assembly4_D  TM=2.616E-01  e=9.680E-02  Danio rerio
  2n8i-assembly1_A  TM=4.974E-01  e=1.217E+00  synthetic construct
  8j8p-assembly1_C  TM=2.217E-01  e=4.084E-01  Saccharomyces eubayanus
  4hnx-assembly1_A  TM=1.967E-01  e=1.640E+00  Saccharomyces cerevisiae S288C
  8f6q-assembly1_A  TM=1.988E-01  e=2.831E+00  synthetic construct

Organism: NCBI:txid2012487

Solvent-accessible surface area (backbone atoms only — not comparable to full-atom values): 20996 Å² total; per-residue (Å²): 131,83,78,85,67,72,54,44,67,57,26,47,52,49,18,52,52,29,46,76,77,65,41,55,71,59,16,43,51,30,31,51,53,20,21,51,50,27,46,77,70,66,42,48,70,62,17,44,57,35,28,52,54,37,36,75,76,37,79,80,45,62,66,37,55,52,50,39,65,73,59,50,68,77,45,68,66,55,49,51,50,48,38,37,74,71,67,72,49,74,76,93,74,78,70,78,73,80,78,75,83,78,82,84,85,84,85,88,81,94,80,88,83,87,87,88,84,84,86,82,91,77,90,83,87,80,79,93,74,91,84,82,84,88,77,84,88,82,87,81,91,82,91,76,92,78,84,90,81,82,92,80,90,77,80,85,80,85,77,84,75,87,66,80,71,72,84,72,64,51,67,66,59,56,48,61,65,48,53,73,78,66,72,66,50,76,67,52,51,51,52,31,48,54,52,18,52,51,25,48,77,74,68,39,25,57,61,17,44,62,39,43,45,61,62,37,75,77,58,77,44,74,67,58,49,51,53,50,51,52,37,42,69,70,39,74,51,57,65,60,51,51,50,51,64,70,69,59,89,64,56,82,78,43,46,58,53,50,46,54,49,46,49,52,50,23,52,58,28,46,79,70,67,40,55,69,62,20,47,56,40,49,54,52,48,51,52,55,54,54,55,63,53,66,71,63,62,77,70,80,77,75,77,83,77,70,78,83,76,76,94,74,86,82,81,91,77,82,84,76,87,81,82,85,84,79,87,130

Secondary structure (DSSP, 8-state):
----PPPHHHHHHHHHHHHHTT-HHHHHHHH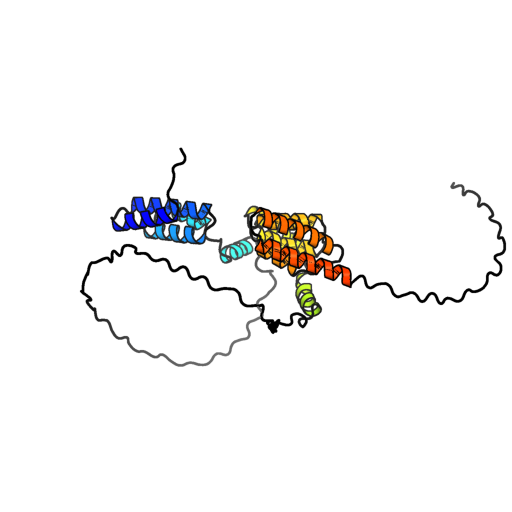HHHHHHHHHTT-HHHHHHHHHHHHHH-TT-HHHHHHHHHHS---HHHHHHHHHHTT-S--TT-PPPP---PPP---------------------------------------------PPP--PPP--------TTSS-HHHHHHHHGGGG---HHHHHHHHHHHHHHHHTT-HHHHHHHHHHHHHHS--HHHHHHHHHHHHHHS-HHHHHHHHHHSPPPHHHHHHHHHHHHHHHHHHHHTT-HHHHHHHHHHHHHHHHHHHHH----------------------PPPPPPPPPP-

InterPro domains:
  IPR011990 Tetratricopeptide-like helical domain superfamily [G3DSA:1.25.40.10] (17-82)
  IPR011990 Tetratricopeptide-like helical domain superfamily [SSF48452] (28-289)
  IPR019734 Tetratricopeptide repeat [PF13181] (31-61)
  IPR019734 Tetratricopeptide repeat [PS50005] (28-61)
  IPR019734 Tetratricopeptide repeat [SM00028] (28-61)

pLDDT: mean 70.78, std 19.1, range [27.53, 98.44]

Sequence (328 aa):
MRQEGLDPEGKVELAGLLLQIGFKSEAVTEYLMAAQMYEERGNKEEAVKLYEKILELDNDNQAAKRGLEKLKPRSRENIDEMVARMGFGAAPGEEPAPEEPSTQGITTPEETETPPPSAPEGEQKVQSTSEPPERTPTTEVSEVQVEPQPPAEEAEPKVEEGGIDLASIGIEEFLASLMPLLKHTPAELKKRRELASFFREEGLWSEAFFEERSDYLQKPSVKKLHDLLSLLAHSGDKETLITFLLTESFTEREVELKKEVLKALAGAYEEQGRLQDAKKIREKLATLASQTQKKKKPGVKIIEDVPRLSEEDTPKGKKKPADPIQFV